Protein AF-A0A660ZDX4-F1 (afdb_monomer_lite)

pLDDT: mean 82.8, std 17.12, range [34.56, 98.81]

Foldseek 3Di:
DVVVVVVVVVVVVVVVVVVVVVVPPPDDDQADPLCVLLQFPGGQVVLLVLLVVLLVVLLVLLVVLLVVLLVPDPDLQLNLLSLLRSLALSVQLLVLSLDPHSVSSLLLNLLSLVLQLCCCVPRQNVPRSPVSSVSSNVSSVVSNVSSLVSVCVRNVHNPPPVSVVLSVVVCVVWHQHDSNSPTDGCNVVSCCVSVVVPPDPVVVVPPPPCDPVSVVVSVVSCVVCVVVSVVSVVVSVVSVVPD

Radius of gyration: 24.17 Å; chains: 1; bounding box: 94×26×52 Å

Structure (mmCIF, N/CA/C/O backbone):
data_AF-A0A660ZDX4-F1
#
_entry.id   AF-A0A660ZDX4-F1
#
loop_
_atom_site.group_PDB
_atom_site.id
_atom_site.type_symbol
_atom_site.label_atom_id
_atom_site.label_alt_id
_atom_site.label_comp_id
_atom_site.label_asym_id
_atom_site.label_entity_id
_atom_site.label_seq_id
_atom_site.pdbx_PDB_ins_code
_atom_site.Cartn_x
_atom_site.Cartn_y
_atom_site.Cartn_z
_atom_site.occupancy
_atom_site.B_iso_or_equiv
_atom_site.auth_seq_id
_atom_site.auth_comp_id
_atom_site.auth_asym_id
_atom_site.auth_atom_id
_atom_site.pdbx_PDB_model_num
ATOM 1 N N . MET A 1 1 ? 74.109 -0.077 -14.952 1.00 52.88 1 MET A N 1
ATOM 2 C CA . MET A 1 1 ? 72.908 -0.905 -15.238 1.00 52.88 1 MET A CA 1
ATOM 3 C C . MET A 1 1 ? 71.668 -0.559 -14.404 1.00 52.88 1 MET A C 1
ATOM 5 O O . MET A 1 1 ? 70.612 -0.428 -15.001 1.00 52.88 1 MET A O 1
ATOM 9 N N . LYS A 1 2 ? 71.742 -0.343 -13.078 1.00 54.41 2 LYS A N 1
ATOM 10 C CA . LYS A 1 2 ? 70.551 -0.165 -12.203 1.00 54.41 2 LYS A CA 1
ATOM 11 C C . LYS A 1 2 ? 69.617 1.029 -12.515 1.00 54.41 2 LYS A C 1
ATOM 13 O O . LYS A 1 2 ? 68.426 0.948 -12.243 1.00 54.41 2 LYS A O 1
ATOM 18 N N . ARG A 1 3 ? 70.113 2.123 -13.110 1.00 54.97 3 ARG A N 1
ATOM 19 C CA . ARG A 1 3 ? 69.312 3.344 -13.370 1.00 54.97 3 ARG A CA 1
ATOM 20 C C . ARG A 1 3 ? 68.340 3.206 -14.556 1.00 54.97 3 ARG A C 1
ATOM 22 O O . ARG A 1 3 ? 67.254 3.764 -14.507 1.00 54.97 3 ARG A O 1
ATOM 29 N N . LYS A 1 4 ? 68.687 2.409 -15.577 1.00 55.28 4 LYS A N 1
ATOM 30 C CA . LYS A 1 4 ? 67.863 2.205 -16.790 1.00 55.28 4 LYS A CA 1
ATOM 31 C C . LYS A 1 4 ? 66.610 1.361 -16.508 1.00 55.28 4 LYS A C 1
ATOM 33 O O . LYS A 1 4 ? 65.532 1.694 -16.982 1.00 55.28 4 LYS A O 1
ATOM 38 N N . TYR A 1 5 ? 66.735 0.343 -15.652 1.00 56.88 5 TYR A N 1
ATOM 39 C CA . TYR A 1 5 ? 65.610 -0.499 -15.220 1.00 56.88 5 TYR A CA 1
ATOM 40 C C . TYR A 1 5 ? 64.605 0.249 -14.335 1.00 56.88 5 TYR A C 1
ATOM 42 O O . TYR A 1 5 ? 63.413 -0.025 -14.401 1.00 56.88 5 TYR A O 1
ATOM 50 N N . LYS A 1 6 ? 65.062 1.245 -13.562 1.00 61.31 6 LYS A N 1
ATOM 51 C CA . LYS A 1 6 ? 64.191 2.057 -12.699 1.00 61.31 6 LYS A CA 1
ATOM 52 C C . LYS A 1 6 ? 63.255 2.964 -13.510 1.00 61.31 6 LYS A C 1
ATOM 54 O O . LYS A 1 6 ? 62.088 3.086 -13.163 1.00 61.31 6 LYS A O 1
ATOM 59 N N . HIS A 1 7 ? 63.738 3.542 -14.614 1.00 64.88 7 HIS A N 1
ATOM 60 C CA . HIS A 1 7 ? 62.903 4.335 -15.525 1.00 64.88 7 HIS A CA 1
ATOM 61 C C . HIS A 1 7 ? 61.925 3.472 -16.331 1.00 64.88 7 HIS A C 1
ATOM 63 O O . HIS A 1 7 ? 60.781 3.879 -16.507 1.00 64.88 7 HIS A O 1
ATOM 69 N N . LEU A 1 8 ? 62.337 2.268 -16.753 1.00 61.75 8 LEU A N 1
ATOM 70 C CA . LEU A 1 8 ? 61.429 1.328 -17.416 1.00 61.75 8 LEU A CA 1
ATOM 71 C C . LEU A 1 8 ? 60.292 0.892 -16.479 1.00 61.75 8 LEU A C 1
ATOM 73 O O . LEU A 1 8 ? 59.142 0.915 -16.891 1.00 61.75 8 LEU A O 1
ATOM 77 N N . PHE A 1 9 ? 60.612 0.570 -15.220 1.00 70.81 9 PHE A N 1
ATOM 78 C CA . PHE A 1 9 ? 59.645 0.125 -14.210 1.00 70.81 9 PHE A CA 1
ATOM 79 C C . PHE A 1 9 ? 58.657 1.226 -13.790 1.00 70.81 9 PHE A C 1
ATOM 81 O O . PHE A 1 9 ? 57.463 0.971 -13.667 1.00 70.81 9 PHE A O 1
ATOM 88 N N . LEU A 1 10 ? 59.128 2.470 -13.618 1.00 67.88 10 LEU A N 1
ATOM 89 C CA . LEU A 1 10 ? 58.233 3.606 -13.366 1.00 67.88 10 LEU A CA 1
ATOM 90 C C . LEU A 1 10 ? 57.321 3.898 -14.567 1.00 67.88 10 LEU A C 1
ATOM 92 O O . LEU A 1 10 ? 56.156 4.233 -14.370 1.00 67.88 10 LEU A O 1
ATOM 96 N N . SER A 1 11 ? 57.821 3.741 -15.796 1.00 71.88 11 SER A N 1
ATOM 97 C CA . SER A 1 11 ? 57.016 3.950 -17.001 1.00 71.88 11 SER A CA 1
ATOM 98 C C . SER A 1 11 ? 55.929 2.887 -17.162 1.00 71.88 11 SER A C 1
ATOM 100 O O . SER A 1 11 ? 54.815 3.235 -17.540 1.00 71.88 11 SER A O 1
ATOM 102 N N . THR A 1 12 ? 56.204 1.614 -16.858 1.00 75.50 12 THR A N 1
ATOM 103 C CA . THR A 1 12 ? 55.169 0.568 -16.893 1.00 75.50 12 THR A CA 1
ATOM 104 C C . THR A 1 12 ? 54.128 0.759 -15.800 1.00 75.50 12 THR A C 1
ATOM 106 O O . THR A 1 12 ? 52.945 0.618 -16.086 1.00 75.50 12 THR A O 1
ATOM 109 N N . ILE A 1 13 ? 54.525 1.153 -14.584 1.00 79.25 13 ILE A N 1
ATOM 110 C CA . ILE A 1 13 ? 53.564 1.472 -13.514 1.00 79.25 13 ILE A CA 1
ATOM 111 C C . ILE A 1 13 ? 52.658 2.638 -13.924 1.00 79.25 13 ILE A C 1
ATOM 113 O O . ILE A 1 13 ? 51.446 2.558 -13.753 1.00 79.25 13 ILE A O 1
ATOM 117 N N . MET A 1 14 ? 53.220 3.696 -14.513 1.00 72.94 14 MET A N 1
ATOM 118 C CA . MET A 1 14 ? 52.436 4.853 -14.948 1.00 72.94 14 MET A CA 1
ATOM 119 C C . MET A 1 14 ? 51.450 4.492 -16.070 1.00 72.94 14 MET A C 1
ATOM 121 O O . MET A 1 14 ? 50.306 4.929 -16.036 1.00 72.94 14 MET A O 1
ATOM 125 N N . VAL A 1 15 ? 51.854 3.642 -17.021 1.00 76.56 15 VAL A N 1
ATOM 126 C CA . VAL A 1 15 ? 50.974 3.152 -18.097 1.00 76.56 15 VAL A CA 1
ATOM 127 C C . VAL A 1 15 ? 49.857 2.256 -17.552 1.00 76.56 15 VAL A C 1
ATOM 129 O O . VAL A 1 15 ? 48.716 2.393 -17.981 1.00 76.56 15 VAL A O 1
ATOM 132 N N . VAL A 1 16 ? 50.145 1.394 -16.571 1.00 75.69 16 VAL A N 1
ATOM 133 C CA . VAL A 1 16 ? 49.130 0.550 -15.915 1.00 75.69 16 VAL A CA 1
ATOM 134 C C . VAL A 1 16 ? 48.131 1.396 -15.117 1.00 75.69 16 VAL A C 1
ATOM 136 O O . VAL A 1 16 ? 46.934 1.139 -15.187 1.00 75.69 16 VAL A O 1
ATOM 139 N N . ILE A 1 17 ? 48.587 2.442 -14.421 1.00 72.69 17 ILE A N 1
ATOM 140 C CA . ILE A 1 17 ? 47.705 3.375 -13.699 1.00 72.69 17 ILE A CA 1
ATOM 141 C C . ILE A 1 17 ? 46.817 4.160 -14.677 1.00 72.69 17 ILE A C 1
ATOM 143 O O . ILE A 1 17 ? 45.619 4.287 -14.440 1.00 72.69 17 ILE A O 1
ATOM 147 N N . ILE A 1 18 ? 47.367 4.625 -15.803 1.00 71.75 18 ILE A N 1
ATOM 148 C CA . ILE A 1 18 ? 46.590 5.320 -16.842 1.00 71.75 18 ILE A CA 1
ATOM 149 C C . ILE A 1 18 ? 45.543 4.378 -17.464 1.00 71.75 18 ILE A C 1
ATOM 151 O O . ILE A 1 18 ? 44.385 4.765 -17.614 1.00 71.75 18 ILE A O 1
ATOM 155 N N . LEU A 1 19 ? 45.904 3.121 -17.747 1.00 65.25 19 LEU A N 1
ATOM 156 C CA . LEU A 1 19 ? 44.968 2.101 -18.240 1.00 65.25 19 LEU A CA 1
ATOM 157 C C . LEU A 1 19 ? 43.862 1.768 -17.223 1.00 65.25 19 LEU A C 1
ATOM 159 O O . LEU A 1 19 ? 42.715 1.592 -17.624 1.00 65.25 19 LEU A O 1
ATOM 163 N N . LEU A 1 20 ? 44.166 1.757 -15.919 1.00 63.88 20 LEU A N 1
ATOM 164 C CA . LEU A 1 20 ? 43.171 1.565 -14.854 1.00 63.88 20 LEU A CA 1
ATOM 165 C C . LEU A 1 20 ? 42.206 2.755 -14.721 1.00 63.88 20 LEU A C 1
ATOM 167 O O . LEU A 1 20 ? 41.041 2.551 -14.397 1.00 63.88 20 LEU A O 1
ATOM 171 N N . THR A 1 21 ? 42.643 3.985 -15.014 1.00 62.56 21 THR A N 1
ATOM 172 C CA . THR A 1 21 ? 41.750 5.163 -14.991 1.00 62.56 21 THR A CA 1
ATOM 173 C C . THR A 1 21 ? 40.824 5.270 -16.206 1.00 62.56 21 THR A C 1
ATOM 175 O O . THR A 1 21 ? 39.785 5.918 -16.117 1.00 62.56 21 THR A O 1
ATOM 178 N N . LEU A 1 22 ? 41.158 4.620 -17.327 1.00 55.91 22 LEU A N 1
ATOM 179 C CA . LEU A 1 22 ? 40.348 4.646 -18.553 1.00 55.91 22 LEU A CA 1
ATOM 180 C C . LEU A 1 22 ? 39.235 3.583 -18.578 1.00 55.91 22 LEU A C 1
ATOM 182 O O . LEU A 1 22 ? 38.332 3.675 -19.405 1.00 55.91 22 LEU A O 1
ATOM 186 N N . ALA A 1 23 ? 39.258 2.604 -17.667 1.00 54.69 23 ALA A N 1
ATOM 187 C CA . ALA A 1 23 ? 38.236 1.557 -17.574 1.00 54.69 23 ALA A CA 1
ATOM 188 C C . ALA A 1 23 ? 36.964 1.985 -16.808 1.00 54.69 23 ALA A C 1
ATOM 190 O O . ALA A 1 23 ? 35.988 1.240 -16.769 1.00 54.69 23 ALA A O 1
ATOM 191 N N . SER A 1 24 ? 36.938 3.187 -16.225 1.00 47.81 24 SER A N 1
ATOM 192 C CA . SER A 1 24 ? 35.871 3.628 -15.313 1.00 47.81 24 SER A CA 1
ATOM 193 C C . SER A 1 24 ? 34.805 4.507 -15.974 1.00 47.81 24 SER A C 1
ATOM 195 O O . SER A 1 24 ? 34.308 5.445 -15.358 1.00 47.81 24 SER A O 1
ATOM 197 N N . CYS A 1 25 ? 34.429 4.216 -17.220 1.00 49.75 25 CYS A N 1
ATOM 198 C CA . CYS A 1 25 ? 33.273 4.842 -17.868 1.00 49.75 25 CYS A CA 1
ATOM 199 C C . CYS A 1 25 ? 32.135 3.821 -18.020 1.00 49.75 25 CYS A C 1
ATOM 201 O O . CYS A 1 25 ? 31.665 3.536 -19.120 1.00 49.75 25 CYS A O 1
ATOM 203 N N . PHE A 1 26 ? 31.719 3.210 -16.907 1.00 53.34 26 PHE A N 1
ATOM 204 C CA . PHE A 1 26 ? 30.537 2.353 -16.888 1.00 53.34 26 PHE A CA 1
ATOM 205 C C . PHE A 1 26 ? 29.297 3.255 -16.836 1.00 53.34 26 PHE A C 1
ATOM 207 O O . PHE A 1 26 ? 28.945 3.792 -15.786 1.00 53.34 26 PHE A O 1
ATOM 214 N N . SER A 1 27 ? 28.673 3.495 -17.991 1.00 59.59 27 SER A N 1
ATOM 215 C CA . SER A 1 27 ? 27.400 4.219 -18.053 1.00 59.59 27 SER A CA 1
ATOM 216 C C . SER A 1 27 ? 26.313 3.335 -17.448 1.00 59.59 27 SER A C 1
ATOM 218 O O . SER A 1 27 ? 26.026 2.268 -17.985 1.00 59.59 27 SER A O 1
ATOM 220 N N . ALA A 1 28 ? 25.726 3.760 -16.329 1.00 64.44 28 ALA A N 1
ATOM 221 C CA . ALA A 1 28 ? 24.613 3.040 -15.724 1.00 64.44 28 ALA A CA 1
ATOM 222 C C . ALA A 1 28 ? 23.432 2.948 -16.716 1.00 64.44 28 ALA A C 1
ATOM 224 O O . ALA A 1 28 ? 23.151 3.928 -17.419 1.00 64.44 28 ALA A O 1
ATOM 225 N N . PRO A 1 29 ? 22.743 1.796 -16.794 1.00 67.50 29 PRO A N 1
ATOM 226 C CA . PRO A 1 29 ? 21.592 1.632 -17.674 1.00 67.50 29 PRO A CA 1
ATOM 227 C C . PRO A 1 29 ? 20.482 2.624 -17.302 1.00 67.50 29 PRO A C 1
ATOM 229 O O . PRO A 1 29 ? 20.218 2.868 -16.125 1.00 67.50 29 PRO A O 1
ATOM 232 N N . LYS A 1 30 ? 19.837 3.217 -18.316 1.00 74.38 30 LYS A N 1
ATOM 233 C CA . LYS A 1 30 ? 18.753 4.200 -18.129 1.00 74.38 30 LYS A CA 1
ATOM 234 C C . LYS A 1 30 ? 17.390 3.556 -17.862 1.00 74.38 30 LYS A C 1
ATOM 236 O O . LYS A 1 30 ? 16.558 4.188 -17.218 1.00 74.38 30 LYS A O 1
ATOM 241 N N . GLU A 1 31 ? 17.186 2.331 -18.334 1.00 78.88 31 GLU A N 1
ATOM 242 C CA . GLU A 1 31 ? 15.941 1.554 -18.279 1.00 78.88 31 GLU A CA 1
ATOM 243 C C . GLU A 1 31 ? 16.269 0.072 -18.033 1.00 78.88 31 GLU A C 1
ATOM 245 O O . GLU A 1 31 ? 17.351 -0.390 -18.410 1.00 78.88 31 GLU A O 1
ATOM 250 N N . THR A 1 32 ? 15.373 -0.668 -17.371 1.00 76.00 32 THR A N 1
ATOM 251 C CA . THR A 1 32 ? 15.504 -2.130 -17.235 1.00 76.00 32 THR A CA 1
ATOM 252 C C . THR A 1 32 ? 14.948 -2.839 -18.472 1.00 76.00 32 THR A C 1
ATOM 254 O O . THR A 1 32 ? 14.232 -2.239 -19.275 1.00 76.00 32 THR A O 1
ATOM 257 N N . ALA A 1 33 ? 15.257 -4.130 -18.639 1.00 74.06 33 ALA A N 1
ATOM 258 C CA . ALA A 1 33 ? 14.698 -4.925 -19.736 1.00 74.06 33 ALA A CA 1
ATOM 259 C C . ALA A 1 33 ? 13.156 -4.911 -19.718 1.00 74.06 33 ALA A C 1
ATOM 261 O O . ALA A 1 33 ? 12.536 -4.681 -20.754 1.00 74.06 33 ALA A O 1
ATOM 262 N N . LEU A 1 34 ? 12.555 -5.038 -18.527 1.00 70.38 34 LEU A N 1
ATOM 263 C CA . LEU A 1 34 ? 11.102 -5.001 -18.345 1.00 70.38 34 LEU A CA 1
ATOM 264 C C . LEU A 1 34 ? 10.521 -3.627 -18.727 1.00 70.38 34 LEU A C 1
ATOM 266 O O . LEU A 1 34 ? 9.500 -3.545 -19.407 1.00 70.38 34 LEU A O 1
ATOM 270 N N . MET A 1 35 ? 11.188 -2.534 -18.332 1.00 80.19 35 MET A N 1
ATOM 271 C CA . MET A 1 35 ? 10.779 -1.169 -18.699 1.00 80.19 35 MET A CA 1
ATOM 272 C C . MET A 1 35 ? 10.765 -0.959 -20.215 1.00 80.19 35 MET A C 1
ATOM 274 O O . MET A 1 35 ? 9.814 -0.379 -20.741 1.00 80.19 35 MET A O 1
ATOM 278 N N . LYS A 1 36 ? 11.782 -1.469 -20.916 1.00 80.31 36 LYS A N 1
ATOM 279 C CA . LYS A 1 36 ? 11.886 -1.367 -22.373 1.00 80.31 36 LYS A CA 1
ATOM 280 C C . LYS A 1 36 ? 10.778 -2.140 -23.089 1.00 80.31 36 LYS A C 1
ATOM 282 O O . LYS A 1 36 ? 10.217 -1.636 -24.057 1.00 80.31 36 LYS A O 1
ATOM 287 N N . GLU A 1 37 ? 10.450 -3.336 -22.611 1.00 77.25 37 GLU A N 1
ATOM 288 C CA . GLU A 1 37 ? 9.389 -4.172 -23.183 1.00 77.25 37 GLU A CA 1
ATOM 289 C C . GLU A 1 37 ? 8.001 -3.530 -23.040 1.00 77.25 37 GLU A C 1
ATOM 291 O O . GLU A 1 37 ? 7.205 -3.527 -23.977 1.00 77.25 37 GLU A O 1
ATOM 296 N N . VAL A 1 38 ? 7.721 -2.928 -21.881 1.00 77.06 38 VAL A N 1
ATOM 297 C CA . VAL A 1 38 ? 6.430 -2.276 -21.602 1.00 77.06 38 VAL A CA 1
ATOM 298 C C . VAL A 1 38 ? 6.334 -0.862 -22.201 1.00 77.06 38 VAL A C 1
ATOM 300 O O . VAL A 1 38 ? 5.240 -0.296 -22.281 1.00 77.06 38 VAL A O 1
ATOM 303 N N . GLY A 1 39 ? 7.449 -0.304 -22.679 1.00 82.94 39 GLY A N 1
ATOM 304 C CA . GLY A 1 39 ? 7.504 1.028 -23.282 1.00 82.94 39 GLY A CA 1
ATOM 305 C C . GLY A 1 39 ? 7.466 2.158 -22.252 1.00 82.94 39 GLY A C 1
ATOM 306 O O . GLY A 1 39 ? 6.851 3.194 -22.495 1.00 82.94 39 GLY A O 1
ATOM 307 N N . VAL A 1 40 ? 8.086 1.957 -21.088 1.00 85.38 40 VAL A N 1
ATOM 308 C CA . VAL A 1 40 ? 8.271 3.013 -20.084 1.00 85.38 40 VAL A CA 1
ATOM 309 C C . VAL A 1 40 ? 9.280 4.034 -20.614 1.00 85.38 40 VAL A C 1
ATOM 311 O O . VAL A 1 40 ? 10.370 3.665 -21.038 1.00 85.38 40 VAL A O 1
ATOM 314 N N . THR A 1 41 ? 8.928 5.320 -20.597 1.00 88.38 41 THR A N 1
ATOM 315 C CA . THR A 1 41 ? 9.717 6.394 -21.232 1.00 88.38 41 THR A CA 1
ATOM 316 C C . THR A 1 41 ? 10.632 7.142 -20.263 1.00 88.38 41 THR A C 1
ATOM 318 O O . THR A 1 41 ? 11.535 7.866 -20.689 1.00 88.38 41 THR A O 1
ATOM 321 N N . VAL A 1 42 ? 10.407 6.983 -18.958 1.00 88.44 42 VAL A N 1
ATOM 322 C CA . VAL A 1 42 ? 11.184 7.627 -17.891 1.00 88.44 42 VAL A CA 1
ATOM 323 C C . VAL A 1 42 ? 12.396 6.789 -17.485 1.00 88.44 42 VAL A C 1
ATOM 325 O O . VAL A 1 42 ? 12.431 5.573 -17.664 1.00 88.44 42 VAL A O 1
ATOM 328 N N . SER A 1 43 ? 13.395 7.433 -16.878 1.00 87.94 43 SER A N 1
ATOM 329 C CA . SER A 1 43 ? 14.563 6.715 -16.348 1.00 87.94 43 SER A CA 1
ATOM 330 C C . SER A 1 43 ? 14.224 5.855 -15.120 1.00 87.94 43 SER A C 1
ATOM 332 O O . SER A 1 43 ? 13.288 6.163 -14.381 1.00 87.94 43 SER A O 1
ATOM 334 N N . ILE A 1 44 ? 15.041 4.831 -14.830 1.00 86.38 44 ILE A N 1
ATOM 335 C CA . ILE A 1 44 ? 14.951 4.021 -13.594 1.00 86.38 44 ILE A CA 1
ATOM 336 C C . ILE A 1 44 ? 14.885 4.917 -12.353 1.00 86.38 44 ILE A C 1
ATOM 338 O O . ILE A 1 44 ? 14.025 4.734 -11.492 1.00 86.38 44 ILE A O 1
ATOM 342 N N . THR A 1 45 ? 15.793 5.891 -12.259 1.00 86.88 45 THR A N 1
ATOM 343 C CA . THR A 1 45 ? 15.893 6.796 -11.107 1.00 86.88 45 THR A CA 1
ATOM 344 C C . THR A 1 45 ? 14.625 7.617 -10.936 1.00 86.88 45 THR A C 1
ATOM 346 O O . THR A 1 45 ? 14.094 7.715 -9.832 1.00 86.88 45 THR A O 1
ATOM 349 N N . GLU A 1 46 ? 14.124 8.186 -12.030 1.00 90.94 46 GLU A N 1
ATOM 350 C CA . GLU A 1 46 ? 12.888 8.958 -12.017 1.00 90.94 46 GLU A CA 1
ATOM 351 C C . GLU A 1 46 ? 11.700 8.096 -11.586 1.00 90.94 46 GLU A C 1
ATOM 353 O O . GLU A 1 46 ? 10.936 8.504 -10.711 1.00 90.94 46 GLU A O 1
ATOM 358 N N . TYR A 1 47 ? 11.577 6.881 -12.125 1.00 92.69 47 TYR A N 1
ATOM 359 C CA . TYR A 1 47 ? 10.475 6.000 -11.765 1.00 92.69 47 TYR A CA 1
ATOM 360 C C . TYR A 1 47 ? 10.528 5.584 -10.290 1.00 92.69 47 TYR A C 1
ATOM 362 O O . TYR A 1 47 ? 9.519 5.676 -9.593 1.00 92.69 47 TYR A O 1
ATOM 370 N N . LYS A 1 48 ? 11.711 5.227 -9.769 1.00 90.62 48 LYS A N 1
ATOM 371 C CA . LYS A 1 48 ? 11.904 4.924 -8.340 1.00 90.62 48 LYS A CA 1
ATOM 372 C C . LYS A 1 48 ? 11.510 6.095 -7.437 1.00 90.62 48 LYS A C 1
ATOM 374 O O . LYS A 1 48 ? 10.883 5.880 -6.402 1.00 90.62 48 LYS A O 1
ATOM 379 N N . ILE A 1 49 ? 11.839 7.332 -7.824 1.00 91.00 49 ILE A N 1
ATOM 380 C CA . ILE A 1 49 ? 11.414 8.529 -7.083 1.00 91.00 49 ILE A CA 1
ATOM 381 C C . ILE A 1 49 ? 9.886 8.621 -7.063 1.00 91.00 49 ILE A C 1
ATOM 383 O O . ILE A 1 49 ? 9.310 8.742 -5.986 1.00 91.00 49 ILE A O 1
ATOM 387 N N . ARG A 1 50 ? 9.228 8.511 -8.223 1.00 95.38 50 ARG A N 1
ATOM 388 C CA . ARG A 1 50 ? 7.763 8.611 -8.307 1.00 95.38 50 ARG A CA 1
ATOM 389 C C . ARG A 1 50 ? 7.044 7.484 -7.554 1.00 95.38 50 ARG A C 1
ATOM 391 O O . ARG A 1 50 ? 6.047 7.746 -6.890 1.00 95.38 50 ARG A O 1
ATOM 398 N N . LEU A 1 51 ? 7.567 6.256 -7.594 1.00 94.12 51 LEU A N 1
ATOM 399 C CA . LEU A 1 51 ? 7.040 5.126 -6.814 1.00 94.12 51 LEU A CA 1
ATOM 400 C C . LEU A 1 51 ? 7.149 5.356 -5.307 1.00 94.12 51 LEU A C 1
ATOM 402 O O . LEU A 1 51 ? 6.238 5.006 -4.561 1.00 94.12 51 LEU A O 1
ATOM 406 N N . ARG A 1 52 ? 8.237 5.974 -4.847 1.00 91.19 52 ARG A N 1
ATOM 407 C CA . ARG A 1 52 ? 8.391 6.333 -3.436 1.00 91.19 52 ARG A CA 1
ATOM 408 C C . ARG A 1 52 ? 7.394 7.410 -3.008 1.00 91.19 52 ARG A C 1
ATOM 410 O O . ARG A 1 52 ? 6.781 7.261 -1.956 1.00 91.19 52 ARG A O 1
ATOM 417 N N . GLU A 1 53 ? 7.195 8.446 -3.822 1.00 94.38 53 GLU A N 1
ATOM 418 C CA . GLU A 1 53 ? 6.164 9.462 -3.557 1.00 94.38 53 GLU A CA 1
ATOM 419 C C . GLU A 1 53 ? 4.763 8.838 -3.509 1.00 94.38 53 GLU A C 1
ATOM 421 O O . GLU A 1 53 ? 3.981 9.124 -2.599 1.00 94.38 53 GLU A O 1
ATOM 426 N N . PHE A 1 54 ? 4.471 7.908 -4.425 1.00 97.12 54 PHE A N 1
ATOM 427 C CA . PHE A 1 54 ? 3.256 7.099 -4.365 1.00 97.12 54 PHE A CA 1
ATOM 428 C C . PHE A 1 54 ? 3.158 6.310 -3.048 1.00 97.12 54 PHE A C 1
ATOM 430 O O . PHE A 1 54 ? 2.107 6.320 -2.417 1.00 97.12 54 PHE A O 1
ATOM 437 N N . GLY A 1 55 ? 4.244 5.687 -2.582 1.00 95.00 55 GLY A N 1
ATOM 438 C CA . GLY A 1 55 ? 4.286 4.970 -1.304 1.00 95.00 55 GLY A CA 1
ATOM 439 C C . GLY A 1 55 ? 3.954 5.840 -0.088 1.00 95.00 55 GLY A C 1
ATOM 440 O O . GLY A 1 55 ? 3.155 5.437 0.760 1.00 95.00 55 GLY A 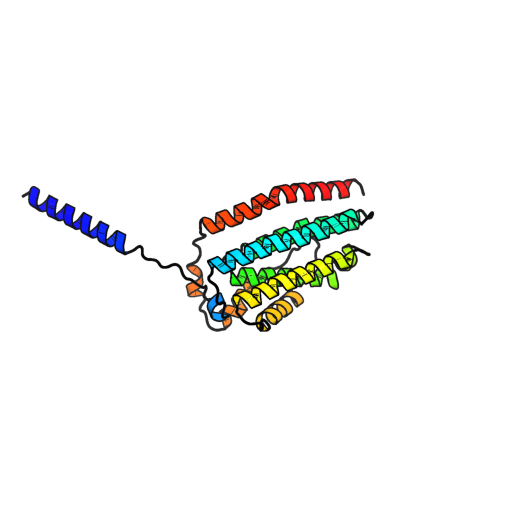O 1
ATOM 441 N N . TYR A 1 56 ? 4.511 7.054 -0.018 1.00 94.00 56 TYR A N 1
ATOM 442 C CA . TYR A 1 56 ? 4.175 8.013 1.040 1.00 94.00 56 TYR A CA 1
ATOM 443 C C . TYR A 1 56 ? 2.704 8.421 0.986 1.00 94.00 56 TYR A C 1
ATOM 445 O O . TYR A 1 56 ? 2.027 8.464 2.017 1.00 94.00 56 TYR A O 1
ATOM 453 N N . ARG A 1 57 ? 2.190 8.674 -0.221 1.00 97.00 57 ARG A N 1
ATOM 454 C CA . ARG A 1 57 ? 0.790 9.033 -0.440 1.00 97.00 57 ARG A CA 1
ATOM 455 C C . ARG A 1 57 ? -0.163 7.895 -0.074 1.00 97.00 57 ARG A C 1
ATOM 457 O O . ARG A 1 57 ? -1.122 8.140 0.652 1.00 97.00 57 ARG A O 1
ATOM 464 N N . PHE A 1 58 ? 0.139 6.663 -0.484 1.00 98.06 58 PHE A N 1
ATOM 465 C CA . PHE A 1 58 ? -0.582 5.450 -0.093 1.00 98.06 58 PHE A CA 1
ATOM 466 C C . PHE A 1 58 ? -0.711 5.362 1.427 1.00 98.06 58 PHE A C 1
ATOM 468 O O . PHE A 1 58 ? -1.812 5.246 1.964 1.00 98.06 58 PHE A O 1
ATOM 475 N N . ALA A 1 59 ? 0.418 5.449 2.130 1.00 96.25 59 ALA A N 1
ATOM 476 C CA . ALA A 1 59 ? 0.441 5.298 3.575 1.00 96.25 59 ALA A CA 1
ATOM 477 C C . ALA A 1 59 ? -0.303 6.434 4.286 1.00 96.25 59 ALA A C 1
ATOM 479 O O . ALA A 1 59 ? -1.005 6.175 5.259 1.00 96.25 59 ALA A O 1
ATOM 480 N N . GLY A 1 60 ? -0.195 7.667 3.780 1.00 97.00 60 GLY A N 1
ATOM 481 C CA . GLY A 1 60 ? -0.954 8.808 4.285 1.00 97.00 60 GLY A CA 1
ATOM 482 C C . GLY A 1 60 ? -2.465 8.631 4.126 1.00 97.00 60 GLY A C 1
ATOM 483 O O . GLY A 1 60 ? -3.199 8.869 5.079 1.00 97.00 60 GLY A O 1
ATOM 484 N N . ILE A 1 61 ? -2.931 8.164 2.963 1.00 98.75 61 ILE A N 1
ATOM 485 C CA . ILE A 1 61 ? -4.357 7.892 2.721 1.00 98.75 61 ILE A CA 1
ATOM 486 C C . ILE A 1 61 ? -4.862 6.802 3.674 1.00 98.75 61 ILE A C 1
ATOM 488 O O . ILE A 1 61 ? -5.854 7.012 4.366 1.00 98.75 61 ILE A O 1
ATOM 492 N N . VAL A 1 62 ? -4.154 5.672 3.770 1.00 98.50 62 VAL A N 1
ATOM 493 C CA . VAL A 1 62 ? -4.524 4.571 4.675 1.00 98.50 62 VAL A CA 1
ATOM 494 C C . VAL A 1 62 ? -4.559 5.031 6.135 1.00 98.50 62 VAL A C 1
ATOM 496 O O . VAL A 1 62 ? -5.507 4.724 6.852 1.00 98.50 62 VAL A O 1
ATOM 499 N N . GLU A 1 63 ? -3.546 5.774 6.587 1.00 97.50 63 GLU A N 1
ATOM 500 C CA . GLU A 1 63 ? -3.468 6.276 7.962 1.00 97.50 63 GLU A CA 1
ATOM 501 C C . GLU A 1 63 ? -4.624 7.228 8.283 1.00 97.50 63 GLU A C 1
ATOM 503 O O . GLU A 1 63 ? -5.312 7.018 9.280 1.00 97.50 63 GLU A O 1
ATOM 508 N N . LEU A 1 64 ? -4.874 8.227 7.428 1.00 98.50 64 LEU A N 1
ATOM 509 C CA . LEU A 1 64 ? -5.937 9.211 7.640 1.00 98.50 64 LEU A CA 1
ATOM 510 C C . LEU A 1 64 ? -7.323 8.564 7.632 1.00 98.50 64 LEU A C 1
ATOM 512 O O . LEU A 1 64 ? -8.132 8.854 8.509 1.00 98.50 64 LEU A O 1
ATOM 516 N N . SER A 1 65 ? -7.589 7.663 6.687 1.00 98.81 65 SER A N 1
ATOM 517 C CA . SER A 1 65 ? -8.874 6.968 6.593 1.00 98.81 65 SER A CA 1
ATOM 518 C C . SER A 1 65 ? -9.105 6.010 7.762 1.00 98.81 65 SER A C 1
ATOM 520 O O . SER A 1 65 ? -10.202 5.970 8.316 1.00 98.81 65 SER A O 1
ATOM 522 N N . ALA A 1 66 ? -8.078 5.272 8.194 1.00 98.56 66 ALA A N 1
ATOM 523 C CA . ALA A 1 66 ? -8.172 4.430 9.383 1.00 98.56 66 ALA A CA 1
ATOM 524 C C . ALA A 1 66 ? -8.408 5.265 10.653 1.00 98.56 66 ALA A C 1
ATOM 526 O O . ALA A 1 66 ? -9.257 4.913 11.472 1.00 98.56 66 ALA A O 1
ATOM 527 N N . ASP A 1 67 ? -7.695 6.382 10.814 1.00 98.50 67 ASP A N 1
ATOM 528 C CA . ASP A 1 67 ? -7.869 7.282 11.957 1.00 98.50 67 ASP A CA 1
ATOM 529 C C . ASP A 1 67 ? -9.250 7.953 11.956 1.00 98.50 67 ASP A C 1
ATOM 531 O O . ASP A 1 67 ? -9.860 8.107 13.016 1.00 98.50 67 ASP A O 1
ATOM 535 N N . GLU A 1 68 ? -9.791 8.279 10.780 1.00 98.62 68 GLU A N 1
ATOM 536 C CA 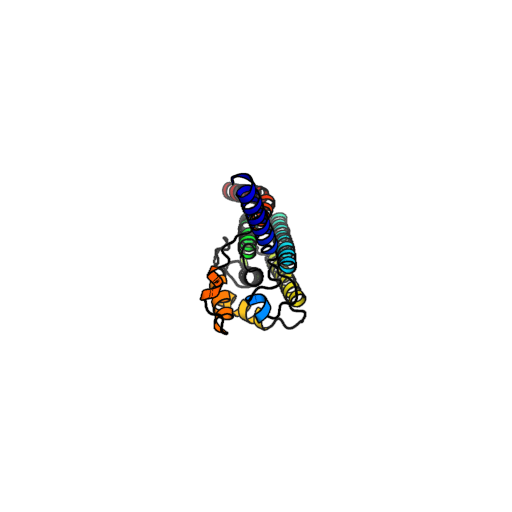. GLU A 1 68 ? -11.155 8.782 10.633 1.00 98.62 68 GLU A CA 1
ATOM 537 C C . GLU A 1 68 ? -12.186 7.756 11.127 1.00 98.62 68 GLU A C 1
ATOM 539 O O . GLU A 1 68 ? -13.021 8.097 11.970 1.00 98.62 68 GLU A O 1
ATOM 544 N N . ILE A 1 69 ? -12.088 6.495 10.688 1.00 98.69 69 ILE A N 1
ATOM 545 C CA . ILE A 1 69 ? -12.957 5.399 11.155 1.00 98.69 69 ILE A CA 1
ATOM 546 C C . ILE A 1 69 ? -12.854 5.241 12.679 1.00 98.69 69 ILE A C 1
ATOM 548 O O . ILE A 1 69 ? -13.873 5.171 13.371 1.00 98.69 69 ILE A O 1
ATOM 552 N N . ILE A 1 70 ? -11.631 5.245 13.226 1.00 98.19 70 ILE A N 1
ATOM 553 C CA . ILE A 1 70 ? -11.390 5.125 14.673 1.00 98.19 70 ILE A CA 1
ATOM 554 C C . ILE A 1 70 ? -12.037 6.281 15.445 1.00 98.19 70 ILE A C 1
ATOM 556 O O . ILE A 1 70 ? -12.569 6.068 16.536 1.00 98.19 70 ILE A O 1
ATOM 560 N N . SER A 1 71 ? -11.982 7.497 14.898 1.00 97.94 71 SER A N 1
ATOM 561 C CA . SER A 1 71 ? -12.525 8.699 15.538 1.00 97.94 71 SER A CA 1
ATOM 562 C C . SER A 1 71 ? -14.054 8.750 15.543 1.00 97.94 71 SER A C 1
ATOM 564 O O . SER A 1 71 ? -14.637 9.278 16.489 1.00 97.94 71 SER A O 1
ATOM 566 N N . LYS A 1 72 ? -14.697 8.200 14.503 1.00 98.00 72 LYS A N 1
ATOM 567 C CA . LYS A 1 72 ? -16.156 8.211 14.334 1.00 98.00 72 LYS A CA 1
ATOM 568 C C . LYS A 1 72 ? -16.838 7.065 15.071 1.00 98.00 72 LYS A C 1
ATOM 570 O O . LYS A 1 72 ? -17.921 7.255 15.613 1.00 98.00 72 LYS A O 1
ATOM 575 N N . SER A 1 73 ? -16.199 5.900 15.120 1.00 96.94 73 SER A N 1
ATOM 576 C CA . SER A 1 73 ? -16.795 4.714 15.723 1.00 96.94 73 SER A CA 1
ATOM 577 C C . SER A 1 73 ? -16.764 4.744 17.253 1.00 96.94 73 SER A C 1
ATOM 579 O O . SER A 1 73 ? -15.791 5.171 17.881 1.00 96.94 73 SER A O 1
ATOM 581 N N . THR A 1 74 ? -17.810 4.214 17.884 1.00 95.12 74 THR A N 1
ATOM 582 C CA . THR A 1 74 ? -17.801 3.835 19.307 1.00 95.12 74 THR A CA 1
ATOM 583 C C . THR A 1 74 ? -17.552 2.343 19.519 1.00 95.12 74 THR A C 1
ATOM 585 O O . THR A 1 74 ? -17.248 1.946 20.639 1.00 95.12 74 THR A O 1
ATOM 588 N N . ASP A 1 75 ? -17.646 1.536 18.463 1.00 95.75 75 ASP A N 1
ATOM 589 C CA . ASP A 1 75 ? -17.440 0.089 18.495 1.00 95.75 75 ASP A CA 1
ATOM 590 C C . ASP A 1 75 ? -15.938 -0.236 18.558 1.00 95.75 75 ASP A C 1
ATOM 592 O O . ASP A 1 75 ? -15.149 0.199 17.709 1.00 95.75 75 ASP A O 1
ATOM 596 N N . SER A 1 76 ? -15.533 -0.979 19.589 1.00 94.38 76 SER A N 1
ATOM 597 C CA . SER A 1 76 ? -14.142 -1.374 19.802 1.00 94.38 76 SER A CA 1
ATOM 598 C C . SER A 1 76 ? -13.632 -2.332 18.728 1.00 94.38 76 SER A C 1
ATOM 600 O O . SER A 1 76 ? -12.453 -2.262 18.380 1.00 94.38 76 SER A O 1
ATOM 602 N N . GLU A 1 77 ? -14.489 -3.165 18.141 1.00 95.44 77 GLU A N 1
ATOM 603 C CA . GLU A 1 77 ? -14.105 -4.085 17.075 1.00 95.44 77 GLU A CA 1
ATOM 604 C C . GLU A 1 77 ? -13.803 -3.328 15.781 1.00 95.44 77 GLU A C 1
ATOM 606 O O . GLU A 1 77 ? -12.734 -3.511 15.203 1.00 95.44 77 GLU A O 1
ATOM 611 N N . ILE A 1 78 ? -14.651 -2.370 15.390 1.00 97.38 78 ILE A N 1
ATOM 612 C CA . ILE A 1 78 ? -14.385 -1.496 14.231 1.00 97.38 78 ILE A CA 1
ATOM 613 C C . ILE A 1 78 ? -13.048 -0.759 14.402 1.00 97.38 78 ILE A C 1
ATOM 615 O O . ILE A 1 78 ? -12.247 -0.672 13.467 1.00 97.38 78 ILE A O 1
ATOM 619 N N . LYS A 1 79 ? -12.757 -0.260 15.611 1.00 97.31 79 LYS A N 1
ATOM 620 C CA . LYS A 1 79 ? -11.478 0.406 15.907 1.00 97.31 79 LYS A CA 1
ATOM 621 C C . LYS A 1 79 ? -10.287 -0.536 15.773 1.00 97.31 79 LYS A C 1
ATOM 623 O O . LYS A 1 79 ? -9.270 -0.148 15.197 1.00 97.31 79 LYS A O 1
ATOM 628 N N . LYS A 1 80 ? -10.399 -1.767 16.280 1.00 96.75 80 LYS A N 1
ATOM 629 C CA . LYS A 1 80 ? -9.369 -2.804 16.125 1.00 96.75 80 LYS A CA 1
ATOM 630 C C . LYS A 1 80 ? -9.139 -3.123 14.653 1.00 96.75 80 LYS A C 1
ATOM 632 O O . LYS A 1 80 ? -7.988 -3.137 14.224 1.00 96.75 80 LYS A O 1
ATOM 637 N N . GLN A 1 81 ? -10.200 -3.303 13.868 1.00 97.25 81 GLN A N 1
ATOM 638 C CA . GLN A 1 81 ? -10.076 -3.571 12.435 1.00 97.25 81 GLN A CA 1
ATOM 639 C C . GLN A 1 81 ? -9.401 -2.415 11.688 1.00 97.25 81 GLN A C 1
ATOM 641 O O . GLN A 1 81 ? -8.552 -2.646 10.826 1.00 97.25 81 GLN A O 1
ATOM 646 N N . ALA A 1 82 ? -9.706 -1.166 12.048 1.00 98.00 82 ALA A N 1
ATOM 647 C CA . ALA A 1 82 ? -9.089 0.002 11.423 1.00 98.00 82 ALA A CA 1
ATOM 648 C C . ALA A 1 82 ? -7.598 0.122 11.788 1.00 98.00 82 ALA A C 1
ATOM 650 O O . ALA A 1 82 ? -6.768 0.451 10.939 1.00 98.00 82 ALA A O 1
ATOM 651 N N . LEU A 1 83 ? -7.225 -0.221 13.028 1.00 97.50 83 LEU A N 1
ATOM 652 C CA . LEU A 1 83 ? -5.820 -0.349 13.418 1.00 97.50 83 LEU A CA 1
ATOM 653 C C . LEU A 1 83 ? -5.116 -1.452 12.619 1.00 97.50 83 LEU A C 1
ATOM 655 O O . LEU A 1 83 ? -4.045 -1.197 12.070 1.00 97.50 83 LEU A O 1
ATOM 659 N N . LEU A 1 84 ? -5.714 -2.645 12.515 1.00 96.75 84 LEU A N 1
ATOM 660 C CA . LEU A 1 84 ? -5.156 -3.765 11.749 1.00 96.75 84 LEU A CA 1
ATOM 661 C C . LEU A 1 84 ? -4.915 -3.377 10.286 1.00 96.75 84 LEU A C 1
ATOM 663 O O . LEU A 1 84 ? -3.851 -3.680 9.746 1.00 96.75 84 LEU A O 1
ATOM 667 N N . TRP A 1 85 ? -5.840 -2.636 9.672 1.00 97.94 85 TRP A N 1
ATOM 668 C CA . TRP A 1 85 ? -5.673 -2.144 8.307 1.00 97.94 85 TRP A CA 1
ATOM 669 C C . TRP A 1 85 ? -4.371 -1.353 8.129 1.00 97.94 85 TRP A C 1
ATOM 671 O O . TRP A 1 85 ? -3.528 -1.755 7.326 1.00 97.94 85 TRP A O 1
ATOM 681 N N . LYS A 1 86 ? -4.136 -0.282 8.897 1.00 96.12 86 LYS A N 1
ATOM 682 C CA . LYS A 1 86 ? -2.900 0.513 8.747 1.00 96.12 86 LYS A CA 1
ATOM 683 C C . LYS A 1 86 ? -1.644 -0.203 9.253 1.00 96.12 86 LYS A C 1
ATOM 685 O O . LYS A 1 86 ? -0.562 -0.002 8.698 1.00 96.12 86 LYS A O 1
ATOM 690 N N . ILE A 1 87 ? -1.773 -1.072 10.259 1.00 95.06 87 ILE A N 1
ATOM 691 C CA . ILE A 1 87 ? -0.671 -1.905 10.759 1.00 95.06 87 ILE A CA 1
ATOM 692 C C . ILE A 1 87 ? -0.142 -2.815 9.652 1.00 95.06 87 ILE A C 1
ATOM 694 O O . ILE A 1 87 ? 1.069 -2.973 9.545 1.00 95.06 87 ILE A O 1
ATOM 6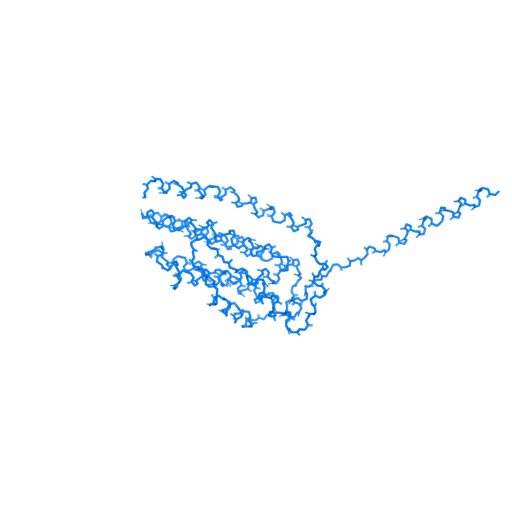98 N N . TYR A 1 88 ? -1.014 -3.392 8.822 1.00 95.06 88 TYR A N 1
ATOM 699 C CA . TYR A 1 88 ? -0.616 -4.432 7.874 1.00 95.06 88 TYR A CA 1
ATOM 700 C C . TYR A 1 88 ? -0.566 -3.987 6.407 1.00 95.06 88 TYR A C 1
ATOM 702 O O . TYR A 1 88 ? 0.331 -4.423 5.681 1.00 95.06 88 TYR A O 1
ATOM 710 N N . ALA A 1 89 ? -1.444 -3.084 5.963 1.00 96.00 89 ALA A N 1
ATOM 711 C CA . ALA A 1 89 ? -1.438 -2.602 4.581 1.00 96.00 89 ALA A CA 1
ATOM 712 C C . ALA A 1 89 ? -0.216 -1.721 4.277 1.00 96.00 89 ALA A C 1
ATOM 714 O O . ALA A 1 89 ? 0.396 -1.866 3.218 1.00 96.00 89 ALA A O 1
ATOM 715 N N . ILE A 1 90 ? 0.200 -0.858 5.213 1.00 95.12 90 ILE A N 1
ATOM 716 C CA . ILE A 1 90 ? 1.363 0.025 5.013 1.00 95.12 90 ILE A CA 1
ATOM 717 C C . ILE A 1 90 ? 2.657 -0.795 4.850 1.00 95.12 90 ILE A C 1
ATOM 719 O O . ILE A 1 90 ? 3.344 -0.618 3.843 1.00 95.12 90 ILE A O 1
ATOM 723 N N . PRO A 1 91 ? 2.988 -1.763 5.730 1.00 91.12 91 PRO A N 1
ATOM 724 C CA . PRO A 1 91 ? 4.136 -2.638 5.500 1.00 91.12 91 PRO A CA 1
ATOM 725 C C . PRO A 1 91 ? 4.001 -3.531 4.264 1.00 91.12 91 PRO A C 1
ATOM 727 O O . PRO A 1 91 ? 5.011 -3.879 3.655 1.00 91.12 91 PRO A O 1
ATOM 730 N N . ALA A 1 92 ? 2.785 -3.927 3.869 1.00 92.06 92 ALA A N 1
ATOM 731 C CA . ALA A 1 92 ? 2.586 -4.649 2.613 1.00 92.06 92 ALA A CA 1
ATOM 732 C C . ALA A 1 92 ? 3.002 -3.802 1.398 1.00 92.06 92 ALA A C 1
ATOM 734 O O . ALA A 1 92 ? 3.664 -4.336 0.511 1.00 92.06 92 ALA A O 1
ATOM 735 N N . MET A 1 93 ? 2.698 -2.501 1.402 1.00 94.06 93 MET A N 1
ATOM 736 C CA . MET A 1 93 ? 3.130 -1.571 0.355 1.00 94.06 93 MET A CA 1
ATOM 737 C C . MET A 1 93 ? 4.639 -1.322 0.389 1.00 94.06 93 MET A C 1
ATOM 739 O O . MET A 1 93 ? 5.297 -1.371 -0.645 1.00 94.06 93 MET A O 1
ATOM 743 N N . ILE A 1 94 ? 5.228 -1.138 1.574 1.00 89.88 94 ILE A N 1
ATOM 744 C CA . ILE A 1 94 ? 6.689 -0.992 1.706 1.00 89.88 94 ILE A CA 1
ATOM 745 C C . ILE A 1 94 ? 7.412 -2.221 1.133 1.00 89.88 94 ILE A C 1
ATOM 747 O O . ILE A 1 94 ? 8.423 -2.075 0.446 1.00 89.88 94 ILE A O 1
ATOM 751 N N . ARG A 1 95 ? 6.877 -3.432 1.353 1.00 86.56 95 ARG A N 1
ATOM 752 C CA . ARG A 1 95 ? 7.416 -4.664 0.753 1.00 86.56 95 ARG A CA 1
ATOM 753 C C . ARG A 1 95 ? 7.336 -4.653 -0.776 1.00 86.56 95 ARG A C 1
ATOM 755 O O . ARG A 1 95 ? 8.330 -4.998 -1.405 1.00 86.56 95 ARG A O 1
ATOM 762 N N . SER A 1 96 ? 6.216 -4.218 -1.358 1.00 89.75 96 SER A N 1
ATOM 763 C CA . SER A 1 96 ? 6.076 -4.041 -2.815 1.00 89.75 96 SER A CA 1
ATOM 764 C C . SER A 1 96 ? 7.113 -3.074 -3.380 1.00 89.75 96 SER A C 1
ATOM 766 O O . SER A 1 96 ? 7.779 -3.367 -4.367 1.00 89.75 96 SER A O 1
ATOM 768 N N . LEU A 1 97 ? 7.305 -1.935 -2.720 1.00 89.38 97 LEU A N 1
ATOM 769 C CA . LEU A 1 97 ? 8.242 -0.897 -3.154 1.00 89.38 97 LEU A CA 1
ATOM 770 C C . LEU A 1 97 ? 9.714 -1.283 -2.961 1.00 89.38 97 LEU A C 1
ATOM 772 O O . LEU A 1 97 ? 10.583 -0.663 -3.563 1.00 89.38 97 LEU A O 1
ATOM 776 N N . SER A 1 98 ? 9.994 -2.304 -2.147 1.00 84.50 98 SER A N 1
ATOM 777 C CA . SER A 1 98 ? 11.348 -2.824 -1.914 1.00 84.50 98 SER A CA 1
ATOM 778 C C . SER A 1 98 ? 11.804 -3.825 -2.983 1.00 84.50 98 SER A C 1
ATOM 780 O O . SER A 1 98 ? 12.907 -4.362 -2.894 1.00 84.50 98 SER A O 1
ATOM 782 N N . ILE A 1 99 ? 10.961 -4.112 -3.979 1.00 83.12 99 ILE A N 1
ATOM 783 C CA . ILE A 1 99 ? 11.325 -4.932 -5.133 1.00 83.12 99 ILE A CA 1
ATOM 784 C C . ILE A 1 99 ? 12.388 -4.199 -5.964 1.00 83.12 99 ILE A C 1
ATOM 786 O O . ILE A 1 99 ? 12.223 -3.038 -6.327 1.00 83.12 99 ILE A O 1
ATOM 790 N N . ASN A 1 100 ? 13.476 -4.902 -6.297 1.00 80.12 100 ASN A N 1
ATOM 791 C CA . ASN A 1 100 ? 14.650 -4.300 -6.939 1.00 80.12 100 ASN A CA 1
ATOM 792 C C . ASN A 1 100 ? 14.359 -3.681 -8.317 1.00 80.12 100 ASN A C 1
ATOM 794 O O . ASN A 1 100 ? 14.872 -2.597 -8.625 1.00 80.12 100 ASN A O 1
ATOM 798 N N . ASP A 1 101 ? 13.582 -4.378 -9.154 1.00 83.25 101 ASP A N 1
ATOM 799 C CA . ASP A 1 101 ? 13.158 -3.853 -10.451 1.00 83.25 101 ASP A CA 1
ATOM 800 C C . ASP A 1 101 ? 11.980 -2.879 -10.257 1.00 83.25 101 ASP A C 1
ATOM 802 O O . ASP A 1 101 ? 10.949 -3.269 -9.702 1.00 83.25 101 ASP A O 1
ATOM 806 N N . PRO A 1 102 ? 12.099 -1.617 -10.708 1.00 87.62 102 PRO A N 1
ATOM 807 C CA . PRO A 1 102 ? 11.086 -0.598 -10.449 1.00 87.62 102 PRO A CA 1
ATOM 808 C C . PRO A 1 102 ? 9.749 -0.887 -11.140 1.00 87.62 102 PRO A C 1
ATOM 810 O O . PRO A 1 102 ? 8.703 -0.541 -10.598 1.00 87.62 102 PRO A O 1
ATOM 813 N N . LEU A 1 103 ? 9.743 -1.539 -12.305 1.00 87.75 103 LEU A N 1
ATOM 814 C CA . LEU A 1 103 ? 8.493 -1.887 -12.973 1.00 87.75 103 LEU A CA 1
ATOM 815 C C . LEU A 1 103 ? 7.785 -3.029 -12.251 1.00 87.75 103 LEU A C 1
ATOM 817 O O . LEU A 1 103 ? 6.579 -2.946 -12.025 1.00 87.75 103 LEU A O 1
ATOM 821 N N . ALA A 1 104 ? 8.525 -4.046 -11.813 1.00 86.25 104 ALA A N 1
ATOM 822 C CA . ALA A 1 104 ? 7.968 -5.102 -10.977 1.00 86.25 104 ALA A CA 1
ATOM 823 C C . ALA A 1 104 ? 7.428 -4.549 -9.643 1.00 86.25 104 ALA A C 1
ATOM 825 O O . ALA A 1 104 ? 6.326 -4.919 -9.236 1.00 86.25 104 ALA A O 1
ATOM 826 N N . ALA A 1 105 ? 8.146 -3.611 -9.012 1.00 89.94 105 ALA A N 1
ATOM 827 C CA . ALA A 1 105 ? 7.689 -2.905 -7.814 1.00 89.94 105 ALA A CA 1
ATOM 828 C C . ALA A 1 105 ? 6.377 -2.145 -8.059 1.00 89.94 105 ALA A C 1
ATOM 830 O O . ALA A 1 105 ? 5.437 -2.242 -7.266 1.00 89.94 105 ALA A O 1
ATOM 831 N N . GLY A 1 106 ? 6.286 -1.416 -9.175 1.00 92.94 106 GLY A N 1
ATOM 832 C CA . GLY A 1 106 ? 5.082 -0.688 -9.567 1.00 92.94 106 GLY A CA 1
ATOM 833 C C . GLY A 1 106 ? 3.887 -1.603 -9.833 1.00 92.94 106 GLY A C 1
ATOM 834 O O . GLY A 1 106 ? 2.795 -1.339 -9.333 1.00 92.94 106 GLY A O 1
ATOM 835 N N . ILE A 1 107 ? 4.087 -2.709 -10.554 1.00 91.44 107 ILE A N 1
ATOM 836 C CA . ILE A 1 107 ? 3.020 -3.681 -10.834 1.00 91.44 107 ILE A CA 1
ATOM 837 C C . ILE A 1 107 ? 2.525 -4.340 -9.540 1.00 91.44 107 ILE A C 1
ATOM 839 O O . ILE A 1 107 ? 1.321 -4.384 -9.301 1.00 91.44 107 ILE A O 1
ATOM 843 N N . ASP A 1 108 ? 3.425 -4.813 -8.675 1.00 92.12 108 ASP A N 1
ATOM 844 C CA . ASP A 1 108 ? 3.039 -5.451 -7.410 1.00 92.12 108 ASP A CA 1
ATOM 845 C C . ASP A 1 108 ? 2.351 -4.457 -6.448 1.00 92.12 108 ASP A C 1
ATOM 847 O O . ASP A 1 108 ? 1.406 -4.829 -5.750 1.00 92.12 108 ASP A O 1
ATOM 851 N N . SER A 1 109 ? 2.744 -3.177 -6.476 1.00 95.81 109 SER A N 1
ATOM 852 C CA . SER A 1 109 ? 2.069 -2.092 -5.742 1.00 95.81 109 SER A CA 1
ATOM 853 C C . SER A 1 109 ? 0.657 -1.809 -6.273 1.00 95.81 109 SER A C 1
ATOM 855 O O . SER A 1 109 ? -0.280 -1.600 -5.495 1.00 95.81 109 SER A O 1
ATOM 857 N N . TRP A 1 110 ? 0.469 -1.827 -7.596 1.00 97.06 110 TRP A N 1
ATOM 858 C CA . TRP A 1 110 ? -0.850 -1.666 -8.216 1.00 97.06 110 TRP A CA 1
ATOM 859 C C . TRP A 1 110 ? -1.758 -2.845 -7.867 1.00 97.06 110 TRP A C 1
ATOM 861 O O . TRP A 1 110 ? -2.898 -2.656 -7.442 1.00 97.06 110 TRP A O 1
ATOM 871 N N . ILE A 1 111 ? -1.220 -4.059 -7.937 1.00 95.88 111 ILE A N 1
ATOM 872 C CA . ILE A 1 111 ? -1.903 -5.279 -7.517 1.00 95.88 111 ILE A CA 1
ATOM 873 C C . ILE A 1 111 ? -2.363 -5.196 -6.065 1.00 95.88 111 ILE A C 1
ATOM 875 O O . ILE A 1 111 ? -3.543 -5.420 -5.806 1.00 95.88 111 ILE A O 1
ATOM 879 N N . LEU A 1 112 ? -1.486 -4.815 -5.132 1.00 96.38 112 LEU A N 1
ATOM 880 C CA . LEU A 1 112 ? -1.872 -4.628 -3.731 1.00 96.38 112 LEU A CA 1
ATOM 881 C C . LEU A 1 112 ? -3.004 -3.599 -3.587 1.00 96.38 112 LEU A C 1
ATOM 883 O O . LEU A 1 112 ? -3.931 -3.807 -2.807 1.00 96.38 112 LEU A O 1
ATOM 887 N N . SER A 1 113 ? -2.949 -2.507 -4.349 1.00 97.94 113 SER A N 1
ATOM 888 C CA . SER A 1 113 ? -3.970 -1.453 -4.318 1.00 97.94 113 SER A CA 1
ATOM 889 C C . SER A 1 113 ? -5.342 -1.971 -4.766 1.00 97.94 113 SER A C 1
ATOM 891 O O . SER A 1 113 ? -6.350 -1.688 -4.120 1.00 97.94 113 SER A O 1
ATOM 893 N N . VAL A 1 114 ? -5.385 -2.789 -5.822 1.00 97.81 114 VAL A N 1
ATOM 894 C CA . VAL A 1 114 ? -6.624 -3.423 -6.303 1.00 97.81 114 VAL A CA 1
ATOM 895 C C . VAL A 1 114 ? -7.103 -4.523 -5.358 1.00 97.81 114 VAL A C 1
ATOM 897 O O . VAL A 1 114 ? -8.292 -4.573 -5.051 1.00 97.81 114 VAL A O 1
ATOM 900 N N . GLN A 1 115 ? -6.201 -5.356 -4.831 1.00 97.19 115 GLN A N 1
ATOM 901 C CA . GLN A 1 115 ? -6.539 -6.362 -3.818 1.00 97.19 115 GLN A CA 1
ATOM 902 C C . GLN A 1 115 ? -7.158 -5.717 -2.572 1.00 97.19 115 GLN A C 1
ATOM 904 O O . GLN A 1 115 ? -8.090 -6.272 -1.998 1.00 97.19 115 GLN A O 1
ATOM 909 N N . MET A 1 116 ? -6.665 -4.545 -2.158 1.00 97.94 116 MET A N 1
ATOM 910 C CA . MET A 1 116 ? -7.207 -3.805 -1.020 1.00 97.94 116 MET A CA 1
ATOM 911 C C . MET A 1 116 ? -8.625 -3.289 -1.290 1.00 97.94 116 MET A C 1
ATOM 913 O O . MET A 1 116 ? -9.482 -3.428 -0.421 1.00 97.94 116 MET A O 1
ATOM 917 N N . LEU A 1 117 ? -8.903 -2.764 -2.490 1.00 98.44 117 LEU A N 1
ATOM 918 C CA . LEU A 1 117 ? -10.275 -2.418 -2.866 1.00 98.44 117 LEU A CA 1
ATOM 919 C C . LEU A 1 117 ? -11.176 -3.656 -2.842 1.00 98.44 117 LEU A C 1
ATOM 921 O O . LEU A 1 117 ? -12.209 -3.628 -2.187 1.00 98.44 117 LEU A O 1
ATOM 925 N N . GLN A 1 118 ? -10.767 -4.752 -3.488 1.00 97.69 118 GLN A N 1
ATOM 926 C CA . GLN A 1 118 ? -11.552 -5.992 -3.512 1.00 97.69 118 GLN A CA 1
ATOM 927 C C . GLN A 1 118 ? -11.808 -6.536 -2.101 1.00 97.69 118 GLN A C 1
ATOM 929 O O . GLN A 1 118 ? -12.913 -6.981 -1.807 1.00 97.69 118 GLN A O 1
ATOM 934 N N . TYR A 1 119 ? -10.816 -6.454 -1.211 1.00 98.00 119 TYR A N 1
ATOM 935 C CA . TYR A 1 119 ? -10.938 -6.847 0.192 1.00 98.00 119 TYR A CA 1
ATOM 936 C C . TYR A 1 119 ? -12.035 -6.070 0.931 1.00 98.00 119 TYR A C 1
ATOM 938 O O . TYR A 1 119 ? -12.767 -6.681 1.709 1.00 98.00 119 TYR A O 1
ATOM 946 N N . PHE A 1 120 ? -12.159 -4.760 0.692 1.00 98.50 120 PHE A N 1
ATOM 947 C CA . PHE A 1 120 ? -13.152 -3.903 1.350 1.00 98.50 120 PHE A CA 1
ATOM 948 C C . PHE A 1 120 ? -14.497 -3.811 0.629 1.00 98.50 120 PHE A C 1
ATOM 950 O O . PHE A 1 120 ? -15.489 -3.502 1.278 1.00 98.50 120 PHE A O 1
ATOM 957 N N . GLU A 1 121 ? -14.549 -4.013 -0.683 1.00 97.75 121 GLU A N 1
ATOM 958 C CA . GLU A 1 121 ? -15.788 -3.876 -1.454 1.00 97.75 121 GLU A CA 1
ATOM 959 C C . GLU A 1 121 ? -16.625 -5.157 -1.355 1.00 97.75 121 GLU A C 1
ATOM 961 O O . GLU A 1 121 ? -17.765 -5.10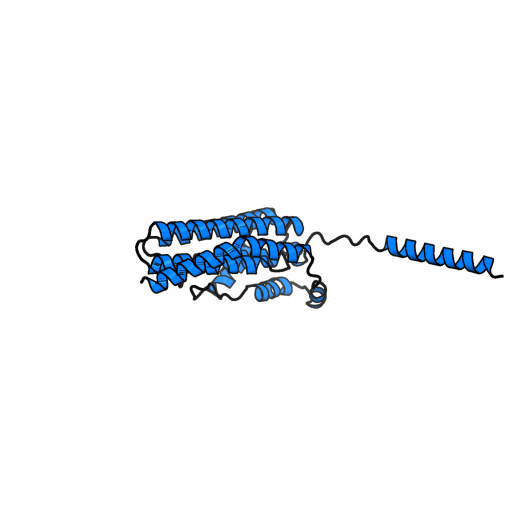5 -0.905 1.00 97.75 121 GLU A O 1
ATOM 966 N N . ASP A 1 122 ? -16.026 -6.316 -1.653 1.00 96.56 122 ASP A N 1
ATOM 967 C CA . ASP A 1 122 ? -16.757 -7.592 -1.744 1.00 96.56 122 ASP A CA 1
ATOM 968 C C . ASP A 1 122 ? -16.087 -8.756 -0.986 1.00 96.56 122 ASP A C 1
ATOM 970 O O . ASP A 1 122 ? -16.655 -9.846 -0.869 1.00 96.56 122 ASP A O 1
ATOM 974 N N . GLY A 1 123 ? -14.865 -8.550 -0.491 1.00 95.94 123 GLY A N 1
ATOM 975 C CA . GLY A 1 123 ? -14.008 -9.588 0.074 1.00 95.94 123 GLY A CA 1
ATOM 976 C C . GLY A 1 123 ? -14.158 -9.797 1.581 1.00 95.94 123 GLY A C 1
ATOM 977 O O . GLY A 1 123 ? -15.173 -9.475 2.198 1.00 95.94 123 GLY A O 1
ATOM 978 N N . TYR A 1 124 ? -13.105 -10.356 2.187 1.00 96.25 124 TYR A N 1
ATOM 979 C CA . TYR A 1 124 ? -13.079 -10.710 3.611 1.00 96.25 124 TYR A CA 1
ATOM 980 C C . TYR A 1 124 ? -13.367 -9.506 4.527 1.00 96.25 124 TYR A C 1
ATOM 982 O O . TYR A 1 124 ? -13.986 -9.662 5.573 1.00 96.25 124 TYR A O 1
ATOM 990 N N . GLY A 1 125 ? -12.950 -8.300 4.130 1.00 97.19 125 GLY A N 1
ATOM 991 C CA . GLY A 1 125 ? -13.096 -7.082 4.919 1.00 97.19 125 GLY A CA 1
ATOM 992 C C . GLY A 1 125 ? -14.338 -6.245 4.636 1.00 97.19 125 GLY A C 1
ATOM 993 O O . GLY A 1 125 ? -14.403 -5.119 5.130 1.00 97.19 125 GLY A O 1
ATOM 994 N N . LYS A 1 126 ? -15.303 -6.749 3.859 1.00 97.75 126 LYS A N 1
ATOM 995 C CA . LYS A 1 126 ? -16.470 -5.978 3.396 1.00 97.75 126 LYS A CA 1
ATOM 996 C C . LYS A 1 126 ? -17.373 -5.424 4.505 1.00 97.75 126 LYS A C 1
ATOM 998 O O . LYS A 1 126 ? -18.036 -4.419 4.297 1.00 97.75 126 LYS A O 1
ATOM 1003 N N . ASP A 1 127 ? -17.362 -6.051 5.681 1.00 96.62 127 ASP A N 1
ATOM 1004 C CA . ASP A 1 127 ? -18.211 -5.668 6.817 1.00 96.62 127 ASP A CA 1
ATOM 1005 C C . ASP A 1 127 ? -17.394 -5.161 8.025 1.00 96.62 127 ASP A C 1
ATOM 1007 O O . ASP A 1 127 ? -17.950 -4.880 9.085 1.00 96.62 127 ASP A O 1
ATOM 1011 N N . HIS A 1 128 ? -16.066 -5.032 7.899 1.00 96.94 128 HIS A N 1
ATOM 1012 C CA . HIS A 1 128 ? -15.181 -4.731 9.035 1.00 96.94 128 HIS A CA 1
ATOM 1013 C C . HIS A 1 128 ? -15.382 -3.349 9.657 1.00 96.94 128 HIS A C 1
ATOM 1015 O O . HIS A 1 128 ? -15.002 -3.149 10.812 1.00 96.94 128 HIS A O 1
ATOM 1021 N N . PHE A 1 129 ? -15.945 -2.395 8.913 1.00 98.19 129 PHE A N 1
ATOM 1022 C CA . PHE A 1 129 ? -16.139 -1.029 9.395 1.00 98.19 129 PHE A CA 1
ATOM 1023 C C . PHE A 1 129 ? -17.610 -0.623 9.521 1.00 98.19 129 PHE A C 1
ATOM 1025 O O . PHE A 1 129 ? -17.886 0.541 9.816 1.00 98.19 129 PHE A O 1
ATOM 1032 N N . GLY A 1 130 ? -18.552 -1.555 9.332 1.00 96.25 130 GLY A N 1
ATOM 1033 C CA . GLY A 1 130 ? -19.987 -1.292 9.461 1.00 96.25 130 GLY A CA 1
ATOM 1034 C C . GLY A 1 130 ? -20.444 -0.107 8.604 1.00 96.25 130 GLY A C 1
ATOM 1035 O O . GLY A 1 130 ? -20.181 -0.053 7.406 1.00 96.25 130 GLY A O 1
ATOM 1036 N N . GLU A 1 131 ? -21.093 0.884 9.221 1.00 97.25 131 GLU A N 1
ATOM 1037 C CA . GLU A 1 131 ? -21.552 2.099 8.525 1.00 97.25 131 GLU A CA 1
ATOM 1038 C C . GLU A 1 131 ? -20.413 2.961 7.943 1.00 97.25 131 GLU A C 1
ATOM 1040 O O . GLU A 1 131 ? -20.651 3.794 7.070 1.00 97.25 131 GLU A O 1
ATOM 1045 N N . TYR A 1 132 ? -19.168 2.752 8.386 1.00 98.44 132 TYR A N 1
ATOM 1046 C CA . TYR A 1 132 ? -17.988 3.495 7.935 1.00 98.44 132 TYR A CA 1
ATOM 1047 C C . TYR A 1 132 ? -17.226 2.806 6.794 1.00 98.44 132 TYR A C 1
ATOM 1049 O O . TYR A 1 132 ? -16.167 3.291 6.393 1.00 98.44 132 TYR A O 1
ATOM 1057 N N . GLN A 1 133 ? -17.745 1.698 6.252 1.00 98.50 133 GLN A N 1
ATOM 1058 C CA . GLN A 1 133 ? -17.091 0.920 5.192 1.00 98.50 133 GLN A CA 1
ATOM 1059 C C . GLN A 1 133 ? -16.714 1.760 3.965 1.00 98.50 133 GLN A C 1
ATOM 1061 O O . GLN A 1 133 ? -15.637 1.583 3.388 1.00 98.50 133 GLN A O 1
ATOM 1066 N N . ASP A 1 134 ? -17.557 2.727 3.605 1.00 98.56 134 ASP A N 1
ATOM 1067 C CA . ASP A 1 134 ? -17.348 3.577 2.431 1.00 98.56 134 ASP A CA 1
ATOM 1068 C C . ASP A 1 134 ? -16.070 4.433 2.517 1.00 98.56 134 ASP A C 1
ATOM 1070 O O . ASP A 1 134 ? -15.465 4.753 1.492 1.00 98.56 134 ASP A O 1
ATOM 1074 N N . ILE A 1 135 ? -15.580 4.731 3.731 1.00 98.75 135 ILE A N 1
ATOM 1075 C CA . ILE A 1 135 ? -14.305 5.439 3.929 1.00 98.75 135 ILE A CA 1
ATOM 1076 C C . ILE A 1 135 ? -13.143 4.602 3.375 1.00 98.75 135 ILE A C 1
ATOM 1078 O O . ILE A 1 135 ? -12.290 5.122 2.653 1.00 98.75 135 ILE A O 1
ATOM 1082 N N . ALA A 1 136 ? -13.118 3.297 3.658 1.00 98.62 136 ALA A N 1
ATOM 1083 C CA . ALA A 1 136 ? -12.059 2.404 3.191 1.00 98.62 136 ALA A CA 1
ATOM 1084 C C . ALA A 1 136 ? -12.155 2.110 1.686 1.00 98.62 136 ALA A C 1
ATOM 1086 O O . ALA A 1 136 ? -11.133 2.052 0.994 1.00 98.62 136 ALA A O 1
ATOM 1087 N N . ILE A 1 137 ? -13.377 1.986 1.159 1.00 98.81 137 ILE A N 1
ATOM 1088 C CA . ILE A 1 137 ? -13.624 1.817 -0.280 1.00 98.81 137 ILE A CA 1
ATOM 1089 C C . ILE A 1 137 ? -13.165 3.066 -1.044 1.00 98.81 137 ILE A C 1
ATOM 1091 O O . ILE A 1 137 ? -12.421 2.956 -2.021 1.00 98.81 137 ILE A O 1
ATOM 1095 N N . THR A 1 138 ? -13.541 4.259 -0.576 1.00 98.81 138 THR A N 1
ATOM 1096 C CA . THR A 1 138 ? -13.146 5.539 -1.184 1.00 98.81 138 THR A CA 1
ATOM 1097 C C . THR A 1 138 ? -11.631 5.734 -1.150 1.00 98.81 138 THR A C 1
ATOM 1099 O O . THR A 1 138 ? -11.031 6.078 -2.170 1.00 98.81 138 THR A O 1
ATOM 1102 N N . ALA A 1 139 ? -10.993 5.443 -0.013 1.00 98.81 139 ALA A N 1
ATOM 1103 C CA . ALA A 1 139 ? -9.539 5.477 0.123 1.00 98.81 139 ALA A CA 1
ATOM 1104 C C . ALA A 1 139 ? -8.843 4.547 -0.883 1.00 98.81 139 ALA A C 1
ATOM 1106 O O . ALA A 1 139 ? -7.891 4.942 -1.556 1.00 98.81 139 ALA A O 1
ATOM 1107 N N . SER A 1 140 ? -9.356 3.325 -1.034 1.00 98.69 140 SER A N 1
ATOM 1108 C CA . SER A 1 140 ? -8.803 2.334 -1.960 1.00 98.69 140 SER A CA 1
ATOM 1109 C C . SER A 1 140 ? -8.965 2.760 -3.423 1.00 98.69 140 SER A C 1
ATOM 1111 O O . SER A 1 140 ? -8.021 2.648 -4.203 1.00 98.69 140 SER A O 1
ATOM 1113 N N . LYS A 1 141 ? -10.122 3.328 -3.793 1.00 98.81 141 LYS A N 1
ATOM 1114 C CA . LYS A 1 141 ? -10.366 3.886 -5.136 1.00 98.81 141 LYS A CA 1
ATOM 1115 C C . LYS A 1 141 ? -9.425 5.050 -5.452 1.00 98.81 141 LYS A C 1
ATOM 1117 O O . LYS A 1 141 ? -8.886 5.109 -6.557 1.00 98.81 141 LYS A O 1
ATOM 1122 N N . LEU A 1 142 ? -9.179 5.937 -4.486 1.00 98.75 142 LEU A N 1
ATOM 1123 C CA . LEU A 1 142 ? -8.231 7.043 -4.641 1.00 98.75 142 LEU A CA 1
ATOM 1124 C C . LEU A 1 142 ? -6.806 6.534 -4.898 1.00 98.75 142 LEU A C 1
ATOM 1126 O O . LEU A 1 142 ? -6.157 6.974 -5.842 1.00 98.75 142 LEU A O 1
ATOM 1130 N N . ILE A 1 143 ? -6.353 5.557 -4.113 1.00 98.81 143 ILE A N 1
ATOM 1131 C CA . ILE A 1 143 ? -5.028 4.944 -4.267 1.00 98.81 143 ILE A CA 1
ATOM 1132 C C . ILE A 1 143 ? -4.870 4.279 -5.641 1.00 98.81 143 ILE A C 1
ATOM 1134 O O . ILE A 1 143 ? -3.835 4.441 -6.288 1.00 98.81 143 ILE A O 1
ATOM 1138 N N . ILE A 1 144 ? -5.890 3.548 -6.106 1.00 98.62 144 ILE A N 1
ATOM 1139 C CA . ILE A 1 144 ? -5.886 2.945 -7.446 1.00 98.62 144 ILE A CA 1
ATOM 1140 C C . ILE A 1 144 ? -5.776 4.034 -8.514 1.00 98.62 144 ILE A C 1
ATOM 1142 O O . ILE A 1 144 ? -4.958 3.919 -9.424 1.00 98.62 144 ILE A O 1
ATOM 1146 N N . SER A 1 145 ? -6.541 5.121 -8.384 1.00 98.50 145 SER A N 1
ATOM 1147 C CA . SER A 1 145 ? -6.441 6.246 -9.312 1.00 98.50 145 SER A CA 1
ATOM 1148 C C . SER A 1 145 ? -5.037 6.857 -9.328 1.00 98.50 145 SER A C 1
ATOM 1150 O O . SER A 1 145 ? -4.553 7.213 -10.402 1.00 98.50 145 SER A O 1
ATOM 1152 N N . ASP A 1 146 ? -4.379 6.988 -8.174 1.00 98.38 146 ASP A N 1
ATOM 1153 C CA . ASP A 1 146 ? 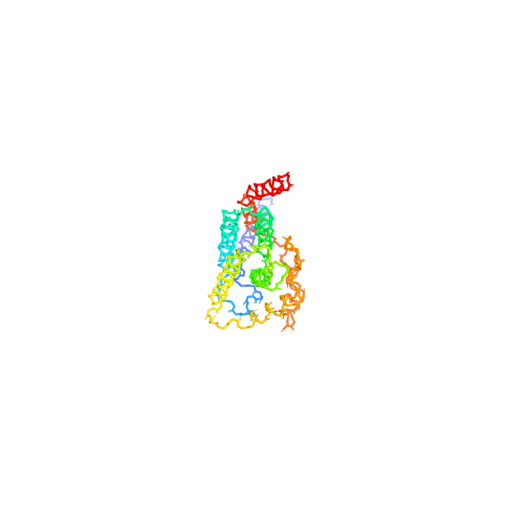-3.032 7.556 -8.081 1.00 98.38 146 ASP A CA 1
ATOM 1154 C C . ASP A 1 146 ? -1.993 6.684 -8.811 1.00 98.38 146 ASP A C 1
ATOM 1156 O O . ASP A 1 146 ? -1.180 7.208 -9.576 1.00 98.38 146 ASP A O 1
ATOM 1160 N N . ILE A 1 147 ? -2.028 5.357 -8.633 1.00 98.06 147 ILE A N 1
ATOM 1161 C CA . ILE A 1 147 ? -1.077 4.462 -9.314 1.00 98.06 147 ILE A CA 1
ATOM 1162 C C . ILE A 1 147 ? -1.373 4.303 -10.807 1.00 98.06 147 ILE A C 1
ATOM 1164 O O . ILE A 1 147 ? -0.444 4.200 -11.606 1.00 98.06 147 ILE A O 1
ATOM 1168 N N . GLU A 1 148 ? -2.642 4.347 -11.214 1.00 97.88 148 GLU A N 1
ATOM 1169 C CA . GLU A 1 148 ? -3.008 4.369 -12.630 1.00 97.88 148 GLU A CA 1
ATOM 1170 C C . GLU A 1 148 ? -2.560 5.661 -13.321 1.00 97.88 148 GLU A C 1
ATOM 1172 O O . GLU A 1 148 ? -2.084 5.617 -14.456 1.00 97.88 148 GLU A O 1
ATOM 1177 N N . ASN A 1 149 ? -2.676 6.809 -12.643 1.00 97.81 149 ASN A N 1
ATOM 1178 C CA . ASN A 1 149 ? -2.139 8.076 -13.140 1.00 97.81 149 ASN A CA 1
ATOM 1179 C C . ASN A 1 149 ? -0.622 7.987 -13.313 1.00 97.81 149 ASN A C 1
ATOM 1181 O O . ASN A 1 149 ? -0.113 8.308 -14.385 1.00 97.81 149 ASN A O 1
ATOM 1185 N N . LEU A 1 150 ? 0.089 7.460 -12.311 1.00 97.19 150 LEU A N 1
ATOM 1186 C CA . LEU A 1 150 ? 1.525 7.225 -12.420 1.00 97.19 150 LEU A CA 1
ATOM 1187 C C . LEU A 1 150 ? 1.861 6.306 -13.607 1.00 97.19 150 LEU A C 1
ATOM 1189 O O . LEU A 1 150 ? 2.779 6.605 -14.366 1.00 97.19 150 LEU A O 1
ATOM 1193 N N . ALA A 1 151 ? 1.108 5.219 -13.804 1.00 95.19 151 ALA A N 1
ATOM 1194 C CA . ALA A 1 151 ? 1.301 4.297 -14.923 1.00 95.19 151 ALA A CA 1
ATOM 1195 C C . ALA A 1 151 ? 1.120 4.982 -16.292 1.00 95.19 151 ALA A C 1
ATOM 1197 O O . ALA A 1 151 ? 1.918 4.749 -17.202 1.00 95.19 151 ALA A O 1
ATOM 1198 N N . ARG A 1 152 ? 0.113 5.854 -16.438 1.00 96.00 152 ARG A N 1
ATOM 1199 C CA . ARG A 1 152 ? -0.092 6.660 -17.656 1.00 96.00 152 ARG A CA 1
ATOM 1200 C C . ARG A 1 152 ? 1.071 7.616 -17.900 1.00 96.00 152 ARG A C 1
ATOM 1202 O O . ARG A 1 152 ? 1.608 7.672 -19.006 1.00 96.00 152 ARG A O 1
ATOM 1209 N N . GLU A 1 153 ? 1.507 8.322 -16.859 1.00 93.81 153 GLU A N 1
ATOM 1210 C CA . GLU A 1 153 ? 2.598 9.294 -16.945 1.00 93.81 153 GLU A CA 1
ATOM 1211 C C . GLU A 1 153 ? 3.926 8.658 -17.370 1.00 93.81 153 GLU A C 1
ATOM 1213 O O . GLU A 1 153 ? 4.602 9.190 -18.249 1.00 93.81 153 GLU A O 1
ATOM 1218 N N . ILE A 1 154 ? 4.300 7.515 -16.782 1.00 91.88 154 ILE A N 1
ATOM 1219 C CA . ILE A 1 154 ? 5.574 6.848 -17.103 1.00 91.88 154 ILE A CA 1
ATOM 1220 C C . ILE A 1 154 ? 5.564 6.183 -18.481 1.00 91.88 154 ILE A C 1
ATOM 1222 O O . ILE A 1 154 ? 6.628 5.964 -19.055 1.00 91.88 154 ILE A O 1
ATOM 1226 N N . LYS A 1 155 ? 4.383 5.827 -19.000 1.00 90.38 155 LYS A N 1
ATOM 1227 C CA . LYS A 1 155 ? 4.223 5.230 -20.331 1.00 90.38 155 LYS A CA 1
ATOM 1228 C C . LYS A 1 155 ? 4.068 6.301 -21.418 1.00 90.38 155 LYS A C 1
ATOM 1230 O O . LYS A 1 155 ? 4.306 6.031 -22.590 1.00 90.38 155 LYS A O 1
ATOM 1235 N N . GLY A 1 156 ? 3.668 7.519 -21.046 1.00 90.56 156 GLY A N 1
ATOM 1236 C CA . GLY A 1 156 ? 3.386 8.607 -21.985 1.00 90.56 156 GLY A CA 1
ATOM 1237 C C . GLY A 1 156 ? 2.130 8.379 -22.835 1.00 90.56 156 GLY A C 1
ATOM 1238 O O . GLY A 1 156 ? 2.014 8.946 -23.919 1.00 90.56 156 GLY A O 1
ATOM 1239 N N . THR A 1 157 ? 1.208 7.528 -22.379 1.00 89.94 157 THR A N 1
ATOM 1240 C CA . THR A 1 157 ? -0.059 7.218 -23.057 1.00 89.94 157 THR A CA 1
ATOM 1241 C C . THR A 1 157 ? -1.141 6.884 -22.038 1.00 89.94 157 THR A C 1
ATOM 1243 O O . THR A 1 157 ? -0.856 6.312 -20.985 1.00 89.94 157 THR A O 1
ATOM 1246 N N . ASP A 1 158 ? -2.390 7.195 -22.379 1.00 90.62 158 ASP A N 1
ATOM 1247 C CA . ASP A 1 158 ? -3.554 6.856 -21.558 1.00 90.62 158 ASP A CA 1
ATOM 1248 C C . ASP A 1 158 ? -3.900 5.359 -21.601 1.00 90.62 158 ASP A C 1
ATOM 1250 O O . ASP A 1 158 ? -4.595 4.856 -20.716 1.00 90.62 158 ASP A O 1
ATOM 1254 N N . ASP A 1 159 ? -3.402 4.621 -22.601 1.00 91.31 159 ASP A N 1
ATOM 1255 C CA . ASP A 1 159 ? -3.642 3.182 -22.707 1.00 91.31 159 ASP A CA 1
ATOM 1256 C C . ASP A 1 159 ? -2.764 2.392 -21.727 1.00 91.31 159 ASP A C 1
ATOM 1258 O O . ASP A 1 159 ? -1.599 2.082 -21.996 1.00 91.31 159 ASP A O 1
ATOM 1262 N N . ILE A 1 160 ? -3.361 2.004 -20.603 1.00 92.88 160 ILE A N 1
ATOM 1263 C CA . ILE A 1 160 ? -2.779 1.121 -19.582 1.00 92.88 160 ILE A CA 1
ATOM 1264 C C . ILE A 1 160 ? -3.517 -0.227 -19.482 1.00 92.88 160 ILE A C 1
ATOM 1266 O O . ILE A 1 160 ? -3.392 -0.940 -18.484 1.00 92.88 160 ILE A O 1
ATOM 1270 N N . SER A 1 161 ? -4.261 -0.609 -20.526 1.00 90.38 161 SER A N 1
ATOM 1271 C CA . SER A 1 161 ? -5.157 -1.776 -20.527 1.00 90.38 161 SER A CA 1
ATOM 1272 C C . SER A 1 161 ? -4.450 -3.112 -20.247 1.00 90.38 161 SER A C 1
ATOM 1274 O O . SER A 1 161 ? -4.974 -3.930 -19.489 1.00 90.38 161 SER A O 1
ATOM 1276 N N . LYS A 1 162 ? -3.232 -3.333 -20.781 1.00 85.50 162 LYS A N 1
ATOM 1277 C CA . LYS A 1 162 ? -2.413 -4.535 -20.479 1.00 85.50 162 LYS A CA 1
ATOM 1278 C C . LYS A 1 162 ? -2.128 -4.635 -18.975 1.00 85.50 162 LYS A C 1
ATOM 1280 O O . LYS A 1 162 ? -2.300 -5.705 -18.398 1.00 85.50 162 LYS A O 1
ATOM 1285 N N . GLY A 1 163 ? -1.764 -3.517 -18.339 1.00 86.69 163 GLY A N 1
ATOM 1286 C CA . GLY A 1 163 ? -1.526 -3.444 -16.895 1.00 86.69 163 GLY A CA 1
ATOM 1287 C C . GLY A 1 163 ? -2.794 -3.726 -16.091 1.00 86.69 163 GLY A C 1
ATOM 1288 O O . GLY A 1 163 ? -2.785 -4.593 -15.223 1.00 86.69 163 GLY A O 1
ATOM 1289 N N . GLN A 1 164 ? -3.913 -3.091 -16.451 1.00 91.75 164 GLN A N 1
ATOM 1290 C CA . GLN A 1 164 ? -5.214 -3.333 -15.815 1.00 91.75 164 GLN A CA 1
ATOM 1291 C C . GLN A 1 164 ? -5.643 -4.801 -15.904 1.00 91.75 164 GLN A C 1
ATOM 1293 O O . GLN A 1 164 ? -6.120 -5.365 -14.919 1.00 91.75 164 GLN A O 1
ATOM 1298 N N . LYS A 1 165 ? -5.447 -5.435 -17.066 1.00 89.69 165 LYS A N 1
ATOM 1299 C CA . LYS A 1 165 ? -5.759 -6.852 -17.263 1.00 89.69 165 LYS A CA 1
ATOM 1300 C C . LYS A 1 165 ? -4.889 -7.747 -16.380 1.00 89.69 165 LYS A C 1
ATOM 1302 O O . LYS A 1 165 ? -5.436 -8.594 -15.686 1.00 89.69 165 LYS A O 1
ATOM 1307 N N . ILE A 1 166 ? -3.568 -7.545 -16.376 1.00 85.38 166 ILE A N 1
ATOM 1308 C CA . ILE A 1 166 ? -2.634 -8.317 -15.535 1.00 85.38 166 ILE A CA 1
ATOM 1309 C C . ILE A 1 166 ? -3.018 -8.194 -14.062 1.00 85.38 166 ILE A C 1
ATOM 1311 O O . ILE A 1 166 ? -3.116 -9.203 -13.365 1.00 85.38 166 ILE A O 1
ATOM 1315 N N . THR A 1 167 ? -3.277 -6.966 -13.612 1.00 91.19 167 THR A N 1
ATOM 1316 C CA . THR A 1 167 ? -3.689 -6.692 -12.240 1.00 91.19 167 THR A CA 1
ATOM 1317 C C . THR A 1 167 ? -4.976 -7.435 -11.904 1.00 91.19 167 THR A C 1
ATOM 1319 O O . THR A 1 167 ? -4.993 -8.215 -10.959 1.00 91.19 167 THR A O 1
ATOM 1322 N N . LYS A 1 168 ? -6.028 -7.262 -12.711 1.00 90.75 168 LYS A N 1
ATOM 1323 C CA . LYS A 1 168 ? -7.333 -7.892 -12.484 1.00 90.75 168 LYS A CA 1
ATOM 1324 C C . LYS A 1 168 ? -7.262 -9.420 -12.479 1.00 90.75 168 LYS A C 1
ATOM 1326 O O . LYS A 1 168 ? -7.873 -10.050 -11.620 1.00 90.75 168 LYS A O 1
ATOM 1331 N N . ASP A 1 169 ? -6.544 -10.012 -13.429 1.00 89.62 169 ASP A N 1
ATOM 1332 C CA . ASP A 1 169 ? -6.395 -11.466 -13.511 1.00 89.62 169 ASP A CA 1
ATOM 1333 C C . ASP A 1 169 ? -5.705 -11.999 -12.245 1.00 89.62 169 ASP A C 1
ATOM 1335 O O . ASP A 1 169 ? -6.192 -12.940 -11.621 1.00 89.62 169 ASP A O 1
ATOM 1339 N N . TRP A 1 170 ? -4.623 -11.346 -11.805 1.00 90.00 170 TRP A N 1
ATOM 1340 C CA . TRP A 1 170 ? -3.904 -11.747 -10.597 1.00 90.00 170 TRP A CA 1
ATOM 1341 C C . TRP A 1 170 ? -4.734 -11.590 -9.322 1.00 90.00 170 TRP A C 1
ATOM 1343 O O . TRP A 1 170 ? -4.730 -12.492 -8.482 1.00 90.00 170 TRP A O 1
ATOM 1353 N N . THR A 1 171 ? -5.424 -10.458 -9.149 1.00 92.50 171 THR A N 1
ATOM 1354 C CA . THR A 1 171 ? -6.160 -10.186 -7.907 1.00 92.50 171 THR A CA 1
ATOM 1355 C C . THR A 1 171 ? -7.351 -11.127 -7.730 1.00 92.50 171 THR A C 1
ATOM 1357 O O . THR A 1 171 ? -7.619 -11.547 -6.609 1.00 92.50 171 THR A O 1
ATOM 1360 N N . ASN A 1 172 ? -8.001 -11.538 -8.824 1.00 91.62 172 ASN A N 1
ATOM 1361 C CA . ASN A 1 172 ? -9.076 -12.534 -8.786 1.00 91.62 172 ASN A CA 1
ATOM 1362 C C . ASN A 1 172 ? -8.576 -13.934 -8.394 1.00 91.62 172 ASN A C 1
ATOM 1364 O O . ASN A 1 172 ? -9.288 -14.669 -7.718 1.00 91.62 172 ASN A O 1
ATOM 1368 N N . GLU A 1 173 ? -7.368 -14.308 -8.826 1.00 91.12 173 GLU A N 1
ATOM 1369 C CA . GLU A 1 173 ? -6.737 -15.589 -8.473 1.00 91.12 173 GLU A CA 1
ATOM 1370 C C . GLU A 1 173 ? -6.170 -15.585 -7.041 1.00 91.12 173 GLU A C 1
ATOM 1372 O O . GLU A 1 173 ? -6.024 -16.643 -6.433 1.00 91.12 173 GLU A O 1
ATOM 1377 N N . ASN A 1 174 ? -5.836 -14.407 -6.505 1.00 91.94 174 ASN A N 1
ATOM 1378 C CA . ASN A 1 174 ? -5.117 -14.248 -5.241 1.00 91.94 174 ASN A CA 1
ATOM 1379 C C . ASN A 1 174 ? -5.762 -13.156 -4.366 1.00 91.94 174 ASN A C 1
ATOM 1381 O O . ASN A 1 174 ? -5.138 -12.113 -4.144 1.00 91.94 174 ASN A O 1
ATOM 1385 N N . PRO A 1 175 ? -6.998 -13.335 -3.872 1.00 93.81 175 PRO A N 1
ATOM 1386 C CA . PRO A 1 175 ? -7.618 -12.360 -2.981 1.00 93.81 175 PRO A CA 1
ATOM 1387 C C . PRO A 1 175 ? -6.880 -12.266 -1.634 1.00 93.81 175 PRO A C 1
ATOM 1389 O O . PRO A 1 175 ? -6.172 -13.182 -1.212 1.00 93.81 175 PRO A O 1
ATOM 1392 N N . ILE A 1 176 ? -7.056 -11.148 -0.924 1.00 94.25 176 ILE A N 1
ATOM 1393 C CA . ILE A 1 176 ? -6.634 -11.043 0.480 1.00 94.25 176 ILE A CA 1
ATOM 1394 C C . ILE A 1 176 ? -7.728 -11.661 1.350 1.00 94.25 176 ILE A C 1
ATOM 1396 O O . ILE A 1 176 ? -8.851 -11.165 1.397 1.00 94.25 176 ILE A O 1
ATOM 1400 N N . GLU A 1 177 ? -7.384 -12.726 2.068 1.00 92.56 177 GLU A N 1
ATOM 1401 C CA . GLU A 1 177 ? -8.340 -13.526 2.850 1.00 92.56 177 GLU A CA 1
ATOM 1402 C C . GLU A 1 177 ? -8.159 -13.364 4.369 1.00 92.56 177 GLU A C 1
ATOM 1404 O O . GLU A 1 177 ? -8.619 -14.187 5.155 1.00 92.56 177 GLU A O 1
ATOM 1409 N N . ASN A 1 178 ? -7.412 -12.345 4.807 1.00 93.12 178 ASN A N 1
ATOM 1410 C CA . ASN A 1 178 ? -7.109 -12.126 6.221 1.00 93.12 178 ASN A CA 1
ATOM 1411 C C . ASN A 1 178 ? -6.779 -10.661 6.543 1.00 93.12 178 ASN A C 1
ATOM 1413 O O . ASN A 1 178 ? -6.237 -9.925 5.720 1.00 93.12 178 ASN A O 1
ATOM 1417 N N . ASN A 1 179 ? -6.976 -10.286 7.808 1.00 87.00 179 ASN A N 1
ATOM 1418 C CA . ASN A 1 179 ? -6.811 -8.909 8.307 1.00 87.00 179 ASN A CA 1
ATOM 1419 C C . ASN A 1 179 ? -5.344 -8.489 8.427 1.00 87.00 179 ASN A C 1
ATOM 1421 O O . ASN A 1 179 ? -5.044 -7.330 8.702 1.00 87.00 179 ASN A O 1
ATOM 1425 N N . LYS A 1 180 ? -4.422 -9.440 8.244 1.00 87.50 180 LYS A N 1
ATOM 1426 C CA . LYS A 1 180 ? -2.979 -9.219 8.325 1.00 87.50 180 LYS A CA 1
ATOM 1427 C C . LYS A 1 180 ? -2.355 -8.898 6.970 1.00 87.50 180 LYS A C 1
ATOM 1429 O O . LYS A 1 180 ? -1.132 -8.787 6.887 1.00 87.50 180 LYS A O 1
ATOM 1434 N N . PHE A 1 181 ? -3.170 -8.779 5.914 1.00 87.06 181 PHE A N 1
ATOM 1435 C CA . PHE A 1 181 ? -2.705 -8.548 4.545 1.00 87.06 181 PHE A CA 1
ATOM 1436 C C . PHE A 1 181 ? -1.574 -9.526 4.165 1.00 87.06 181 PHE A C 1
ATOM 1438 O O . PHE A 1 181 ? -0.599 -9.166 3.494 1.00 87.06 181 PHE A O 1
ATOM 1445 N N . LEU A 1 182 ? -1.672 -10.778 4.636 1.00 81.31 182 LEU A N 1
ATOM 1446 C CA . LEU A 1 182 ? -0.794 -11.853 4.186 1.00 81.31 182 LEU A CA 1
ATOM 1447 C C . LEU A 1 182 ? -1.229 -12.202 2.768 1.00 81.31 182 LEU A C 1
ATOM 1449 O O . LEU A 1 182 ? -2.278 -12.812 2.577 1.00 81.31 182 LEU A O 1
ATOM 1453 N N . ARG A 1 183 ? -0.438 -11.754 1.796 1.00 83.94 183 ARG A N 1
ATOM 1454 C CA . ARG A 1 183 ? -0.666 -11.962 0.370 1.00 83.94 183 ARG A CA 1
ATOM 1455 C C . ARG A 1 183 ? 0.551 -12.615 -0.266 1.00 83.94 183 ARG A C 1
ATOM 1457 O O . ARG A 1 183 ? 1.684 -12.368 0.157 1.00 83.94 183 ARG A O 1
ATOM 1464 N N . VAL A 1 184 ? 0.309 -13.388 -1.314 1.00 78.31 184 VAL A N 1
ATOM 1465 C CA . VAL A 1 184 ? 1.360 -13.807 -2.242 1.00 78.31 184 VAL A CA 1
ATOM 1466 C C . VAL A 1 184 ? 1.716 -12.599 -3.114 1.00 78.31 184 VAL A C 1
ATOM 1468 O O . VAL A 1 184 ? 0.828 -11.918 -3.633 1.00 78.31 184 VAL A O 1
ATOM 1471 N N . SER A 1 185 ? 3.009 -12.285 -3.223 1.00 75.50 185 SER A N 1
ATOM 1472 C CA . SER A 1 185 ? 3.471 -11.228 -4.127 1.00 75.50 185 SER A CA 1
ATOM 1473 C C . SER A 1 185 ? 3.329 -11.671 -5.579 1.00 75.50 185 SER A C 1
ATOM 1475 O O . SER A 1 185 ? 3.533 -12.840 -5.896 1.00 75.50 185 SER A O 1
ATOM 1477 N N . ALA A 1 186 ? 3.018 -10.729 -6.469 1.00 77.19 186 ALA A N 1
ATOM 1478 C CA . ALA A 1 186 ? 2.879 -10.996 -7.895 1.00 77.19 186 ALA A CA 1
ATOM 1479 C C . ALA A 1 186 ? 4.213 -11.194 -8.621 1.00 77.19 186 ALA A C 1
ATOM 1481 O O . ALA A 1 186 ? 4.203 -11.469 -9.815 1.00 77.19 186 ALA A O 1
ATOM 1482 N N . LEU A 1 187 ? 5.347 -11.069 -7.926 1.00 70.81 187 LEU A N 1
ATOM 1483 C CA . LEU A 1 187 ? 6.692 -11.158 -8.495 1.00 70.81 187 LEU A CA 1
ATOM 1484 C C . LEU A 1 187 ? 6.898 -12.355 -9.424 1.00 70.81 187 LEU A C 1
ATOM 1486 O O . LEU A 1 187 ? 7.323 -12.163 -10.560 1.00 70.81 187 LEU A O 1
ATOM 1490 N N . ASP A 1 188 ? 6.552 -13.563 -8.977 1.00 67.81 188 ASP A N 1
ATOM 1491 C CA . ASP A 1 188 ? 6.752 -14.780 -9.772 1.00 67.81 188 ASP A CA 1
ATOM 1492 C C . ASP A 1 188 ? 5.921 -14.745 -11.064 1.00 67.81 188 ASP A C 1
ATOM 1494 O O . ASP A 1 188 ? 6.385 -15.119 -12.141 1.00 67.81 188 ASP A O 1
ATOM 1498 N N . LYS A 1 189 ? 4.696 -14.213 -10.995 1.00 67.75 189 LYS A N 1
ATOM 1499 C CA . LYS A 1 189 ? 3.820 -14.053 -12.161 1.00 67.75 189 LYS A CA 1
ATOM 1500 C C . LYS A 1 189 ? 4.287 -12.936 -13.080 1.00 67.75 189 LYS A C 1
ATOM 1502 O O . LYS A 1 189 ? 4.258 -13.117 -14.290 1.00 67.75 189 LYS A O 1
ATOM 1507 N N . VAL A 1 190 ? 4.728 -11.808 -12.532 1.00 65.94 190 VAL A N 1
ATOM 1508 C CA . VAL A 1 190 ? 5.303 -10.692 -13.294 1.00 65.94 190 VAL A CA 1
ATOM 1509 C C . VAL A 1 190 ? 6.540 -11.174 -14.052 1.00 65.94 190 VAL A C 1
ATOM 1511 O O . VAL A 1 190 ? 6.657 -10.918 -15.247 1.00 65.94 190 VAL A O 1
ATOM 1514 N N . ALA A 1 191 ? 7.400 -11.966 -13.408 1.00 64.50 191 ALA A N 1
ATOM 1515 C CA . ALA A 1 191 ? 8.554 -12.588 -14.046 1.00 64.50 191 ALA A CA 1
ATOM 1516 C C . ALA A 1 191 ? 8.153 -13.562 -15.168 1.00 64.50 191 ALA A C 1
ATOM 1518 O O . ALA A 1 191 ? 8.768 -13.547 -16.230 1.00 64.50 191 ALA A O 1
ATOM 1519 N N . HIS A 1 192 ? 7.104 -14.369 -14.983 1.00 64.44 192 HIS A N 1
ATOM 1520 C CA . HIS A 1 192 ? 6.627 -15.295 -16.016 1.00 64.44 192 HIS A CA 1
ATOM 1521 C C . HIS A 1 192 ? 5.913 -14.610 -17.188 1.00 64.44 192 HIS A C 1
ATOM 1523 O O . HIS A 1 192 ? 6.164 -14.964 -18.338 1.00 64.44 192 HIS A O 1
ATOM 1529 N N . ILE A 1 193 ? 5.033 -13.641 -16.923 1.00 58.44 193 ILE A N 1
ATOM 1530 C CA . ILE A 1 193 ? 4.278 -12.921 -17.959 1.00 58.44 193 ILE A CA 1
ATOM 1531 C C . ILE A 1 193 ? 5.236 -12.137 -18.852 1.00 58.44 193 ILE A C 1
ATOM 1533 O O . ILE A 1 193 ? 5.079 -12.175 -20.067 1.00 58.44 193 ILE A O 1
ATOM 1537 N N . ILE A 1 194 ? 6.234 -11.481 -18.260 1.00 57.62 194 ILE A N 1
ATOM 1538 C CA . ILE A 1 194 ? 7.164 -10.626 -19.001 1.00 57.62 194 ILE A CA 1
ATOM 1539 C C . ILE A 1 194 ? 8.337 -11.452 -19.573 1.00 57.62 194 ILE A C 1
ATOM 1541 O O . ILE A 1 194 ? 8.747 -11.265 -20.709 1.00 57.62 194 ILE A O 1
ATOM 1545 N N . GLY A 1 195 ? 8.822 -12.478 -18.863 1.00 49.94 195 GLY A N 1
ATOM 1546 C CA . GLY A 1 195 ? 9.884 -13.363 -19.366 1.00 49.94 195 GLY A CA 1
ATOM 1547 C C . GLY A 1 195 ? 9.466 -14.279 -20.528 1.00 49.94 195 GLY A C 1
ATOM 1548 O O . GLY A 1 195 ? 10.304 -14.658 -21.349 1.00 49.94 195 GLY A O 1
ATOM 1549 N N . SER A 1 196 ? 8.177 -14.627 -20.642 1.00 45.03 196 SER A N 1
ATOM 1550 C CA . SER A 1 196 ? 7.675 -15.546 -21.680 1.00 45.03 196 SER A CA 1
ATOM 1551 C C . SER A 1 196 ? 7.611 -14.965 -23.103 1.00 45.03 196 SER A C 1
ATOM 1553 O O . SER A 1 196 ? 7.457 -15.738 -24.048 1.00 45.03 196 SER A O 1
ATOM 1555 N N . GLU A 1 197 ? 7.800 -13.650 -23.288 1.00 46.00 197 GLU A N 1
ATOM 1556 C CA . GLU A 1 197 ? 7.891 -13.014 -24.617 1.00 46.00 197 GLU A CA 1
ATOM 1557 C C . GLU A 1 197 ? 9.321 -13.043 -25.223 1.00 46.00 197 GLU A C 1
ATOM 1559 O O . GLU A 1 197 ? 9.521 -12.576 -26.344 1.00 46.00 197 GLU A O 1
ATOM 1564 N N . GLY A 1 198 ? 10.305 -13.689 -24.570 1.00 41.62 198 GLY A N 1
ATOM 1565 C CA . GLY A 1 198 ? 11.596 -14.034 -25.197 1.00 41.62 198 GLY A CA 1
ATOM 1566 C C . GLY A 1 198 ? 12.858 -13.557 -24.477 1.00 41.62 198 GLY A C 1
ATOM 1567 O O . GLY A 1 198 ? 13.849 -13.253 -25.140 1.00 41.62 198 GLY A O 1
ATOM 1568 N N . TYR A 1 199 ? 12.857 -13.512 -23.143 1.00 43.53 199 TYR A N 1
ATOM 1569 C CA . TYR A 1 199 ? 14.052 -13.186 -22.361 1.00 43.53 199 TYR A CA 1
ATOM 1570 C C . TYR A 1 199 ? 14.550 -14.408 -21.584 1.00 43.53 199 TYR A C 1
ATOM 1572 O O . TYR A 1 199 ? 13.899 -14.903 -20.667 1.00 43.53 199 TYR A O 1
ATOM 1580 N N . ASP A 1 200 ? 15.720 -14.904 -21.988 1.00 39.69 200 ASP A N 1
ATOM 1581 C CA . ASP A 1 200 ? 16.410 -16.025 -21.356 1.00 39.69 200 ASP A CA 1
ATOM 1582 C C . ASP A 1 200 ? 16.793 -15.674 -19.907 1.00 39.69 200 ASP A C 1
ATOM 1584 O O . ASP A 1 200 ? 17.389 -14.628 -19.633 1.00 39.69 200 ASP A O 1
ATOM 1588 N N . LEU A 1 201 ? 16.478 -16.574 -18.973 1.00 41.81 201 LEU A N 1
ATOM 1589 C CA . LEU A 1 201 ? 16.718 -16.450 -17.526 1.00 41.81 201 LEU A CA 1
ATOM 1590 C C . LEU A 1 201 ? 18.219 -16.353 -17.160 1.00 41.81 201 LEU A C 1
ATOM 1592 O O . LEU A 1 201 ? 18.569 -16.199 -15.990 1.00 41.81 201 LEU A O 1
ATOM 1596 N N . GLY A 1 202 ? 19.114 -16.437 -18.150 1.00 39.31 202 GLY A N 1
ATOM 1597 C CA . GLY A 1 202 ? 20.566 -16.372 -17.996 1.00 39.31 202 GLY A CA 1
ATOM 1598 C C . GLY A 1 202 ? 21.144 -14.979 -17.718 1.00 39.31 202 GLY A C 1
ATOM 1599 O O . GLY A 1 202 ? 22.232 -14.897 -17.155 1.00 39.31 202 GLY A O 1
ATOM 1600 N N . THR A 1 203 ? 20.446 -13.882 -18.044 1.00 41.19 203 THR A N 1
ATOM 1601 C CA . THR A 1 203 ? 20.961 -12.508 -17.814 1.00 41.19 203 THR A CA 1
ATOM 1602 C C . THR A 1 203 ? 20.478 -11.866 -16.511 1.00 41.19 203 THR A C 1
ATOM 1604 O O . THR A 1 203 ? 20.960 -10.805 -16.123 1.00 41.19 203 THR A O 1
ATOM 1607 N N . THR A 1 204 ? 19.541 -12.494 -15.798 1.00 45.19 204 THR A N 1
ATOM 1608 C CA . THR A 1 204 ? 18.941 -11.946 -14.566 1.00 45.19 204 THR A CA 1
ATOM 1609 C C . THR A 1 204 ? 19.797 -12.205 -13.317 1.00 45.19 204 THR A C 1
ATOM 1611 O O . THR A 1 204 ? 19.570 -11.606 -12.270 1.00 45.19 204 THR A O 1
ATOM 1614 N N . VAL A 1 205 ? 20.819 -13.063 -13.421 1.00 38.91 205 VAL A N 1
ATOM 1615 C CA . VAL A 1 205 ? 21.722 -13.416 -12.309 1.00 38.91 205 VAL A CA 1
ATOM 1616 C C . VAL A 1 205 ? 22.757 -12.310 -12.012 1.00 38.91 205 VAL A C 1
ATOM 1618 O O . VAL A 1 205 ? 23.336 -12.287 -10.928 1.00 38.91 205 VAL A O 1
ATOM 1621 N N . GLU A 1 206 ? 22.957 -11.336 -12.907 1.00 34.56 206 GLU A N 1
ATOM 1622 C CA . GLU A 1 206 ? 23.968 -10.276 -12.729 1.00 34.56 206 GLU A CA 1
ATOM 1623 C C . GLU A 1 206 ? 23.534 -9.088 -11.842 1.00 34.56 206 GLU A C 1
ATOM 1625 O O . GLU A 1 206 ? 24.374 -8.263 -11.487 1.00 34.56 206 GLU A O 1
ATOM 1630 N N . SER A 1 207 ? 22.270 -8.980 -11.405 1.00 43.00 207 SER A N 1
ATOM 1631 C CA . SER A 1 207 ? 21.792 -7.797 -10.660 1.00 43.00 207 SER A CA 1
ATOM 1632 C C . SER A 1 207 ? 21.738 -7.947 -9.128 1.00 43.00 207 SER A C 1
ATOM 1634 O O . SER A 1 207 ? 20.958 -7.253 -8.477 1.00 43.00 207 SER A O 1
ATOM 1636 N N . ILE A 1 208 ? 22.563 -8.807 -8.514 1.00 38.28 208 ILE A N 1
ATOM 1637 C CA . ILE A 1 208 ? 22.692 -8.911 -7.036 1.00 38.28 208 ILE A CA 1
ATOM 1638 C C . ILE A 1 208 ? 23.733 -7.906 -6.490 1.00 38.28 208 ILE A C 1
ATOM 1640 O O . ILE A 1 208 ? 24.380 -8.122 -5.470 1.00 38.28 208 ILE A O 1
ATOM 1644 N N . ALA A 1 209 ? 23.917 -6.768 -7.159 1.00 38.94 209 ALA A N 1
ATOM 1645 C CA . ALA A 1 209 ? 24.570 -5.611 -6.559 1.00 38.94 209 ALA A CA 1
ATOM 1646 C C . ALA A 1 209 ? 23.478 -4.712 -5.967 1.00 38.94 209 ALA A C 1
ATOM 1648 O O . ALA A 1 209 ? 22.998 -3.787 -6.620 1.00 38.94 209 ALA A O 1
ATOM 1649 N N . ILE A 1 210 ? 23.051 -5.002 -4.734 1.00 48.03 210 ILE A N 1
ATOM 1650 C CA . ILE A 1 210 ? 22.193 -4.077 -3.983 1.00 48.03 210 ILE A CA 1
ATOM 1651 C C . ILE A 1 210 ? 23.000 -2.788 -3.793 1.00 48.03 210 ILE A C 1
ATOM 1653 O O . ILE A 1 210 ? 24.071 -2.805 -3.182 1.00 48.03 210 ILE A O 1
ATOM 1657 N N . SER A 1 211 ? 22.528 -1.673 -4.351 1.00 56.28 211 SER A N 1
ATOM 1658 C CA . SER A 1 211 ? 23.219 -0.394 -4.198 1.00 56.28 211 SER A CA 1
ATOM 1659 C C . SER A 1 211 ? 23.083 0.114 -2.757 1.00 56.28 211 SER A C 1
ATOM 1661 O O . SER A 1 211 ? 22.080 -0.120 -2.081 1.00 56.28 211 SER A O 1
ATOM 1663 N N . VAL A 1 212 ? 24.091 0.841 -2.265 1.00 57.88 212 VAL A N 1
ATOM 1664 C CA . VAL A 1 212 ? 24.038 1.483 -0.935 1.00 57.88 212 VAL A CA 1
ATOM 1665 C C . VAL A 1 212 ? 22.863 2.465 -0.840 1.00 57.88 212 VAL A C 1
ATOM 1667 O O . VAL A 1 212 ? 22.272 2.611 0.228 1.00 57.88 212 VAL A O 1
ATOM 1670 N N . ASP A 1 213 ? 22.476 3.085 -1.957 1.00 56.91 213 ASP A N 1
ATOM 1671 C CA . ASP A 1 213 ? 21.292 3.944 -2.034 1.00 56.91 213 ASP A CA 1
ATOM 1672 C C . ASP A 1 213 ? 19.986 3.159 -1.857 1.00 56.91 213 ASP A C 1
ATOM 1674 O O . ASP A 1 213 ? 19.078 3.646 -1.189 1.00 56.91 213 ASP A O 1
ATOM 1678 N N . GLU A 1 214 ? 19.894 1.935 -2.383 1.00 58.41 214 GLU A N 1
ATOM 1679 C CA . GLU A 1 214 ? 18.738 1.054 -2.179 1.00 58.41 214 GLU A CA 1
ATOM 1680 C C . GLU A 1 214 ? 18.597 0.672 -0.696 1.00 58.41 214 GLU A C 1
ATOM 1682 O O . GLU A 1 214 ? 17.524 0.828 -0.113 1.00 58.41 214 GLU A O 1
ATOM 1687 N N . LEU A 1 215 ? 19.703 0.292 -0.042 1.00 57.81 215 LEU A N 1
ATOM 1688 C CA . LEU A 1 215 ? 19.725 0.021 1.403 1.00 57.81 215 LEU A CA 1
ATOM 1689 C C . LEU A 1 215 ? 19.343 1.256 2.222 1.00 57.81 215 LEU A C 1
ATOM 1691 O O . LEU A 1 215 ? 18.549 1.166 3.156 1.00 57.81 215 LEU A O 1
ATOM 1695 N N . LYS A 1 216 ? 19.885 2.425 1.868 1.00 58.00 216 LYS A N 1
ATOM 1696 C CA . LYS A 1 216 ? 19.565 3.687 2.537 1.00 58.00 216 LYS A CA 1
ATOM 1697 C C . LYS A 1 216 ? 18.081 4.020 2.408 1.00 58.00 216 LYS A C 1
ATOM 1699 O O . LYS A 1 216 ? 17.466 4.401 3.398 1.00 58.00 216 LYS A O 1
ATOM 1704 N N . ASN A 1 217 ? 17.503 3.845 1.222 1.00 61.19 217 ASN A N 1
ATOM 1705 C CA . ASN A 1 217 ? 16.089 4.120 0.978 1.00 61.19 217 ASN A CA 1
ATOM 1706 C C . ASN A 1 217 ? 15.179 3.185 1.783 1.00 61.19 217 ASN A C 1
ATOM 1708 O O . ASN A 1 217 ? 14.218 3.657 2.392 1.00 61.19 217 ASN A O 1
ATOM 1712 N N . GLN A 1 218 ? 15.507 1.890 1.848 1.00 64.81 218 GLN A N 1
ATOM 1713 C CA . GLN A 1 218 ? 14.787 0.943 2.700 1.00 64.81 218 GLN A CA 1
ATOM 1714 C C . GLN A 1 218 ? 14.872 1.366 4.171 1.00 64.81 218 GLN A C 1
ATOM 1716 O O . GLN A 1 218 ? 13.845 1.479 4.838 1.00 64.81 218 GLN A O 1
ATOM 1721 N N . VAL A 1 219 ? 16.071 1.694 4.665 1.00 65.06 219 VAL A N 1
ATOM 1722 C CA . VAL A 1 219 ? 16.269 2.155 6.050 1.00 65.06 219 VAL A CA 1
ATOM 1723 C C . VAL A 1 219 ? 15.470 3.427 6.347 1.00 65.06 219 VAL A C 1
ATOM 1725 O O . VAL A 1 219 ? 14.861 3.509 7.414 1.00 65.06 219 VAL A O 1
ATOM 1728 N N . THR A 1 220 ? 15.415 4.398 5.430 1.00 65.88 220 THR A N 1
ATOM 1729 C CA . THR A 1 220 ? 14.632 5.632 5.617 1.00 65.88 220 THR A CA 1
ATOM 1730 C C . THR A 1 220 ? 13.140 5.337 5.743 1.00 65.88 220 THR A C 1
ATOM 1732 O O . THR A 1 220 ? 12.537 5.747 6.733 1.00 65.88 220 THR A O 1
ATOM 1735 N N . LEU A 1 221 ? 12.562 4.554 4.824 1.00 63.03 221 LEU A N 1
ATOM 1736 C CA . LEU A 1 221 ? 11.145 4.181 4.902 1.00 63.03 221 LEU A CA 1
ATOM 1737 C C . LEU A 1 221 ? 10.839 3.415 6.198 1.00 63.03 221 LEU A C 1
ATOM 1739 O O . LEU A 1 221 ? 9.872 3.726 6.887 1.00 63.03 221 LEU A O 1
ATOM 1743 N N . TYR A 1 222 ? 11.689 2.470 6.601 1.00 66.94 222 TYR A N 1
ATOM 1744 C CA . TYR A 1 222 ? 11.509 1.778 7.880 1.00 66.94 222 TYR A CA 1
ATOM 1745 C C . TYR A 1 222 ? 11.601 2.720 9.086 1.00 66.94 222 TYR A C 1
ATOM 1747 O O . TYR A 1 222 ? 10.828 2.569 10.031 1.00 66.94 222 TYR A O 1
ATOM 1755 N N . THR A 1 223 ? 12.504 3.701 9.063 1.00 72.75 223 THR A N 1
ATOM 1756 C CA . THR A 1 223 ? 12.697 4.641 10.179 1.00 72.75 223 THR A CA 1
ATOM 1757 C C . THR A 1 223 ? 11.498 5.574 10.356 1.00 72.75 223 THR A C 1
ATOM 1759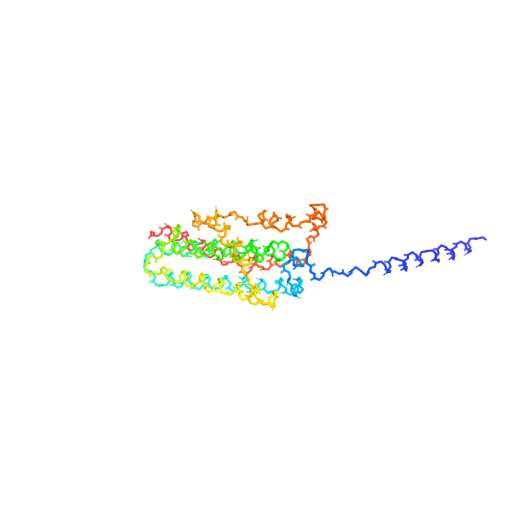 O O . THR A 1 223 ? 11.105 5.836 11.492 1.00 72.75 223 THR A O 1
ATOM 1762 N N . ASP A 1 224 ? 10.869 6.010 9.262 1.00 75.56 224 ASP A N 1
ATOM 1763 C CA . ASP A 1 224 ? 9.695 6.891 9.310 1.00 75.56 224 ASP A CA 1
ATOM 1764 C C . ASP A 1 224 ? 8.457 6.177 9.886 1.00 75.56 224 ASP A C 1
ATOM 1766 O O . ASP A 1 224 ? 7.669 6.772 10.629 1.00 75.56 224 ASP A O 1
ATOM 1770 N N . TYR A 1 225 ? 8.288 4.883 9.585 1.00 80.31 225 TYR A N 1
ATOM 1771 C CA . TYR A 1 225 ? 7.101 4.123 9.992 1.00 80.31 225 TYR A CA 1
ATOM 1772 C C . TYR A 1 225 ? 7.274 3.315 11.280 1.00 80.31 225 TYR A C 1
ATOM 1774 O O . TYR A 1 225 ? 6.272 3.025 11.933 1.00 80.31 225 TYR A O 1
ATOM 1782 N N . LEU A 1 226 ? 8.494 2.974 11.707 1.00 84.94 226 LEU A N 1
ATOM 1783 C CA . LEU A 1 226 ? 8.708 2.142 12.898 1.00 84.94 226 LEU A CA 1
ATOM 1784 C C . LEU A 1 226 ? 8.105 2.745 14.185 1.00 84.94 226 LEU A C 1
ATOM 1786 O O . LEU A 1 226 ? 7.380 2.025 14.879 1.00 84.94 226 LEU A O 1
ATOM 1790 N N . PRO A 1 227 ? 8.295 4.042 14.509 1.00 88.31 227 PRO A N 1
ATOM 1791 C CA . PRO A 1 227 ? 7.664 4.635 15.689 1.00 88.31 227 PRO A CA 1
ATOM 1792 C C . PRO A 1 227 ? 6.131 4.587 15.623 1.00 88.31 227 PRO A C 1
ATOM 1794 O O . PRO A 1 227 ? 5.468 4.317 16.627 1.00 88.31 227 PRO A O 1
ATOM 1797 N N . LYS A 1 228 ? 5.558 4.803 14.429 1.00 88.94 228 LYS A N 1
ATOM 1798 C CA . LYS A 1 228 ? 4.109 4.721 14.201 1.00 88.94 228 LYS A CA 1
ATOM 1799 C C . LYS A 1 228 ? 3.590 3.296 14.390 1.00 88.94 228 LYS A C 1
ATOM 1801 O O . LYS A 1 228 ? 2.588 3.110 15.072 1.00 88.94 228 LYS A O 1
ATOM 1806 N N . GLN A 1 229 ? 4.304 2.298 13.871 1.00 90.75 229 GLN A N 1
ATOM 1807 C CA . GLN A 1 229 ? 3.965 0.883 14.035 1.00 90.75 229 GLN A CA 1
ATOM 1808 C C . GLN A 1 229 ? 3.933 0.477 15.509 1.00 90.75 229 GLN A C 1
ATOM 1810 O O . GLN A 1 229 ? 2.962 -0.133 15.948 1.00 90.75 229 GLN A O 1
ATOM 1815 N N . ILE A 1 230 ? 4.931 0.884 16.300 1.00 91.31 230 ILE A N 1
ATOM 1816 C CA . ILE A 1 230 ? 4.952 0.622 17.748 1.00 91.31 230 ILE A CA 1
ATOM 1817 C C . ILE A 1 230 ? 3.726 1.247 18.427 1.00 91.31 230 ILE A C 1
ATOM 1819 O O . ILE A 1 230 ? 3.041 0.578 19.201 1.00 91.31 230 ILE A O 1
ATOM 1823 N N . LYS A 1 231 ? 3.411 2.510 18.107 1.00 92.81 231 LYS A N 1
ATOM 1824 C CA . LYS A 1 231 ? 2.227 3.194 18.643 1.00 92.81 231 LYS A CA 1
ATOM 1825 C C . LYS A 1 231 ? 0.935 2.452 18.289 1.00 92.81 231 LYS A C 1
ATOM 1827 O O . LYS A 1 231 ? 0.100 2.255 19.167 1.00 92.81 231 LYS A O 1
ATOM 1832 N N . TRP A 1 232 ? 0.746 2.062 17.031 1.00 94.38 232 TRP A N 1
ATOM 1833 C CA . TRP A 1 232 ? -0.487 1.407 16.584 1.00 94.38 232 TRP A CA 1
ATOM 1834 C C . TRP A 1 232 ? -0.649 0.007 17.172 1.00 94.38 232 TRP A C 1
ATOM 1836 O O . TRP A 1 232 ? -1.749 -0.335 17.592 1.00 94.38 232 TRP A O 1
ATOM 1846 N N . GLN A 1 233 ? 0.435 -0.765 17.281 1.00 92.81 233 GLN A N 1
ATOM 1847 C CA . GLN A 1 233 ? 0.429 -2.058 17.972 1.00 92.81 233 GLN A CA 1
ATOM 1848 C C . GLN A 1 233 ? 0.048 -1.890 19.449 1.00 92.81 233 GLN A C 1
ATOM 1850 O O . GLN A 1 233 ? -0.827 -2.590 19.944 1.00 92.81 233 GLN A O 1
ATOM 1855 N N . ALA A 1 234 ? 0.614 -0.894 20.140 1.00 93.56 234 ALA A N 1
ATOM 1856 C CA . ALA A 1 234 ? 0.241 -0.603 21.524 1.00 93.56 234 ALA A CA 1
ATOM 1857 C C . ALA A 1 234 ? -1.240 -0.196 21.668 1.00 93.56 234 ALA A C 1
ATOM 1859 O O . ALA A 1 234 ? -1.905 -0.615 22.612 1.00 93.56 234 ALA A O 1
ATOM 1860 N N . GLN A 1 235 ? -1.773 0.596 20.729 1.00 92.19 235 GLN A N 1
ATOM 1861 C CA . GLN A 1 235 ? -3.198 0.950 20.693 1.00 92.19 235 GLN A CA 1
ATOM 1862 C C . GLN A 1 235 ? -4.090 -0.274 20.450 1.00 92.19 235 GLN A C 1
ATOM 1864 O O . GLN A 1 235 ? -5.143 -0.389 21.074 1.00 92.19 235 GLN A O 1
ATOM 1869 N N . TYR A 1 236 ? -3.666 -1.183 19.571 1.00 93.12 236 TYR A N 1
ATOM 1870 C CA . TYR A 1 236 ? -4.399 -2.408 19.262 1.00 93.12 236 TYR A CA 1
ATOM 1871 C C . TYR A 1 236 ? -4.488 -3.319 20.489 1.00 93.12 236 TYR A C 1
ATOM 1873 O O . TYR A 1 236 ? -5.585 -3.727 20.871 1.00 93.12 236 TYR A O 1
ATOM 1881 N N . GLU A 1 237 ? -3.363 -3.546 21.173 1.00 91.81 237 GLU A N 1
ATOM 1882 C CA . GLU A 1 237 ? -3.350 -4.322 22.415 1.00 91.81 237 GLU A CA 1
ATOM 1883 C C . GLU A 1 237 ? -4.187 -3.660 23.514 1.00 91.81 237 GLU A C 1
ATOM 1885 O O . GLU A 1 237 ? -4.933 -4.339 24.217 1.00 91.81 237 GLU A O 1
ATOM 1890 N N . LEU A 1 238 ? -4.148 -2.328 23.633 1.00 90.88 238 LEU A N 1
ATOM 1891 C CA . LEU A 1 238 ? -4.991 -1.607 24.588 1.00 90.88 238 LEU A CA 1
ATOM 1892 C C . LEU A 1 238 ? -6.488 -1.854 24.337 1.00 90.88 238 LEU A C 1
ATOM 1894 O O . LEU A 1 238 ? -7.229 -2.076 25.291 1.00 90.88 238 LEU A O 1
ATOM 1898 N N . TYR A 1 239 ? -6.940 -1.850 23.080 1.00 88.94 239 TYR A N 1
ATOM 1899 C CA . TYR A 1 239 ? -8.333 -2.178 22.758 1.00 88.94 239 TYR A CA 1
ATOM 1900 C C . TYR A 1 239 ? -8.669 -3.646 23.030 1.00 88.94 239 TYR A C 1
ATOM 1902 O O . TYR A 1 239 ? -9.765 -3.919 23.507 1.00 88.94 239 TYR A O 1
ATOM 1910 N N . ASN A 1 240 ? -7.742 -4.582 22.814 1.00 84.69 240 ASN A N 1
ATOM 1911 C CA . ASN A 1 240 ? -7.952 -5.984 23.195 1.00 84.69 240 ASN A CA 1
ATOM 1912 C C . ASN A 1 240 ? -8.143 -6.156 24.708 1.00 84.69 240 ASN A C 1
ATOM 1914 O O . ASN A 1 240 ? -8.963 -6.968 25.130 1.00 84.69 240 ASN A O 1
ATOM 1918 N N . PHE A 1 241 ? -7.410 -5.393 25.524 1.00 85.88 241 PHE A N 1
ATOM 1919 C CA . PHE A 1 241 ? -7.545 -5.449 26.980 1.00 85.88 241 PHE A CA 1
ATOM 1920 C C . PHE A 1 241 ? -8.831 -4.801 27.506 1.00 85.88 241 PHE A C 1
ATOM 1922 O O . PHE A 1 241 ? -9.336 -5.230 28.541 1.00 85.88 241 PHE A O 1
ATOM 1929 N N . LEU A 1 242 ? -9.337 -3.758 26.840 1.00 80.94 242 LEU A N 1
ATOM 1930 C CA . LEU A 1 242 ? -10.464 -2.959 27.336 1.00 80.94 242 LEU A CA 1
ATOM 1931 C C . LEU A 1 242 ? -11.849 -3.439 26.869 1.00 80.94 242 LEU A C 1
ATOM 1933 O O . LEU A 1 242 ? -12.839 -2.994 27.451 1.00 80.94 242 LEU A O 1
ATOM 1937 N N . GLY A 1 243 ? -11.922 -4.353 25.895 1.00 65.75 243 GLY A N 1
ATOM 1938 C CA . GLY A 1 243 ? -13.178 -4.881 25.343 1.00 65.75 243 GLY A CA 1
ATOM 1939 C C . GLY A 1 243 ? -13.570 -4.185 24.058 1.00 65.75 243 GLY A C 1
ATOM 1940 O O . GLY A 1 243 ? -14.445 -3.298 24.092 1.00 65.75 243 GLY A O 1
#

Secondary structure (DSSP, 8-state):
-HHHHHHHHHHHHHHHHHHHHHT------SS-HHHHHHT--S-HHHHHHHHHHHHHHHHHHHHHHHHHHHHH---HHHHHHHHHHHHHHHHHHHHHHT-SSHHHHHHHHHHHHHHHHHHHHTSTTTTTTGGGHHHHHHHHHHHHHHHHHHHHHHHTSS--HHHHHHHHHHHHHS---STT-----THHHHHHHHHTTT--TTSGGGG----HHHHHHHHHHHHHHHHHHHHHHHHHHHHHHH-

Sequence (243 aa):
MKRKYKHLFLSTIMVVIILLTLASCFSAPKETALMKEVGVTVSITEYKIRLREFGYRFAGIVELSADEIISKSTDSEIKKQALLWKIYAIPAMIRSLSINDPLAAGIDSWILSVQMLQYFEDGYGKDHFGEYQDIAITASKLIISDIENLAREIKGTDDISKGQKITKDWTNENPIENNKFLRVSALDKVAHIIGSEGYDLGTTVESIAISVDELKNQVTLYTDYLPKQIKWQAQYELYNFLG